Protein AF-A0A2V8K1U1-F1 (afdb_monomer_lite)

Structure (mmCIF, N/CA/C/O backbone):
data_AF-A0A2V8K1U1-F1
#
_entry.id   AF-A0A2V8K1U1-F1
#
loop_
_atom_site.group_PDB
_atom_site.id
_atom_site.type_symbol
_atom_site.label_atom_id
_atom_site.label_alt_id
_atom_site.label_comp_id
_atom_site.label_asym_id
_atom_site.label_entity_id
_atom_site.label_seq_id
_atom_site.pdbx_PDB_ins_code
_atom_site.Cartn_x
_atom_site.Cartn_y
_atom_site.Cartn_z
_atom_site.occupancy
_atom_site.B_iso_or_equiv
_atom_site.auth_seq_id
_atom_site.auth_comp_id
_atom_site.auth_asym_id
_atom_site.auth_atom_id
_atom_site.pdbx_PDB_model_num
ATOM 1 N N . MET A 1 1 ? -36.090 5.418 42.364 1.00 82.31 1 MET A N 1
ATOM 2 C CA . MET A 1 1 ? -36.744 5.354 41.043 1.00 82.31 1 MET A CA 1
ATOM 3 C C . MET A 1 1 ? -35.665 5.088 39.997 1.00 82.31 1 MET A C 1
ATOM 5 O O . MET A 1 1 ? -34.495 5.349 40.280 1.00 82.31 1 MET A O 1
ATOM 9 N N . ARG A 1 2 ? -36.017 4.450 38.878 1.00 93.19 2 ARG A N 1
ATOM 10 C CA . ARG A 1 2 ? -35.088 4.087 37.796 1.00 93.19 2 ARG A CA 1
ATOM 11 C C . ARG A 1 2 ? -35.529 4.770 36.511 1.00 93.19 2 ARG A C 1
ATOM 13 O O . ARG A 1 2 ? -36.725 4.974 36.330 1.00 93.19 2 ARG A O 1
ATOM 20 N N . ILE A 1 3 ? -34.563 5.080 35.660 1.00 95.19 3 ILE A N 1
ATOM 21 C CA . ILE A 1 3 ? -34.782 5.579 34.305 1.00 95.19 3 ILE A CA 1
ATOM 22 C C . ILE A 1 3 ? -34.151 4.618 33.306 1.00 95.19 3 ILE A C 1
ATOM 24 O O . ILE A 1 3 ? -33.168 3.945 33.618 1.00 95.19 3 ILE A O 1
ATOM 28 N N . GLU A 1 4 ? -34.709 4.572 32.108 1.00 96.94 4 GLU A N 1
ATOM 29 C CA . GLU A 1 4 ? -34.140 3.854 30.975 1.00 96.94 4 GLU A CA 1
ATOM 30 C C . GLU A 1 4 ? -33.343 4.825 30.099 1.00 96.94 4 GLU A C 1
ATOM 32 O O . GLU A 1 4 ? -33.826 5.910 29.781 1.00 96.94 4 GLU A O 1
ATOM 37 N N . ILE A 1 5 ? -32.135 4.429 29.704 1.00 97.25 5 ILE A N 1
ATOM 38 C CA . ILE A 1 5 ? -31.283 5.118 28.725 1.00 97.25 5 ILE A CA 1
ATOM 39 C C . ILE A 1 5 ? -30.847 4.129 27.636 1.00 97.25 5 ILE A C 1
ATOM 41 O O . ILE A 1 5 ? -30.923 2.913 27.831 1.00 97.25 5 ILE A O 1
ATOM 45 N N . ARG A 1 6 ? -30.323 4.623 26.511 1.00 97.94 6 ARG A N 1
ATOM 46 C CA . ARG A 1 6 ? -29.576 3.808 25.539 1.00 97.94 6 ARG A CA 1
ATOM 47 C C . ARG A 1 6 ? -28.089 4.104 25.668 1.00 97.94 6 ARG A C 1
ATOM 49 O O . ARG A 1 6 ? -27.667 5.215 25.380 1.00 97.94 6 ARG A O 1
ATOM 56 N N . LEU A 1 7 ? -27.302 3.117 26.078 1.00 97.50 7 LEU A N 1
ATOM 57 C CA . LEU A 1 7 ? -25.852 3.213 26.230 1.00 97.50 7 LEU A CA 1
ATOM 58 C C . LEU A 1 7 ? -25.171 2.377 25.143 1.00 97.50 7 LEU A C 1
ATOM 60 O O . LEU A 1 7 ? -25.361 1.161 25.104 1.00 97.50 7 LEU A O 1
ATOM 64 N N . ASN A 1 8 ? -24.389 3.014 24.269 1.00 97.06 8 ASN A N 1
ATOM 65 C CA . ASN A 1 8 ? -23.728 2.375 23.120 1.00 97.06 8 ASN A CA 1
ATOM 66 C C . ASN A 1 8 ? -24.703 1.532 22.275 1.00 97.06 8 ASN A C 1
ATOM 68 O O . ASN A 1 8 ? -24.430 0.387 21.916 1.00 97.06 8 ASN A O 1
ATOM 72 N N . GLY A 1 9 ? -25.894 2.083 22.027 1.00 95.44 9 GLY A N 1
ATOM 73 C CA . GLY A 1 9 ? -26.971 1.431 21.279 1.00 95.44 9 GLY A CA 1
ATOM 74 C C . GLY A 1 9 ? -27.852 0.445 22.061 1.00 95.44 9 GLY A C 1
ATOM 75 O O . GLY A 1 9 ? -28.923 0.0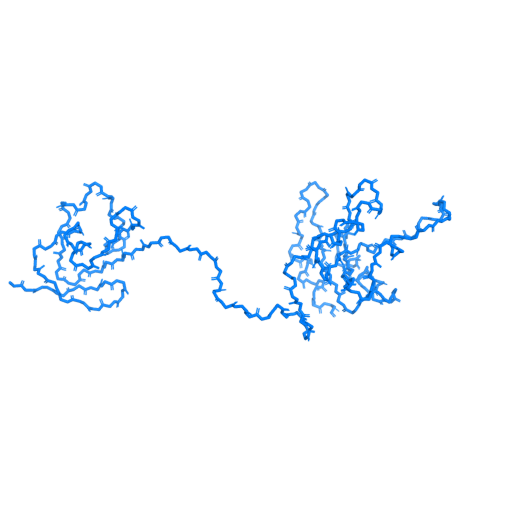91 21.552 1.00 95.44 9 GLY A O 1
ATOM 76 N N . GLU A 1 10 ? -27.487 0.046 23.284 1.00 97.12 10 GLU A N 1
ATOM 77 C CA . GLU A 1 10 ? -28.245 -0.919 24.092 1.00 97.12 10 GLU A CA 1
ATOM 78 C C . GLU A 1 10 ? -29.075 -0.252 25.200 1.00 97.12 10 GLU A C 1
ATOM 80 O O . GLU A 1 10 ? -28.586 0.619 25.918 1.00 97.12 10 GLU A O 1
ATOM 85 N N . ALA A 1 11 ? -30.325 -0.689 25.387 1.00 96.62 11 ALA A N 1
ATOM 86 C CA . ALA A 1 11 ? -31.164 -0.207 26.486 1.00 96.62 11 ALA A CA 1
ATOM 87 C C . ALA A 1 11 ? -30.603 -0.653 27.850 1.00 96.62 11 ALA A C 1
ATOM 89 O O . ALA A 1 11 ? -30.169 -1.801 28.024 1.00 96.62 11 ALA A O 1
ATOM 90 N N . ARG A 1 12 ? -30.600 0.265 28.819 1.00 95.94 12 ARG A N 1
ATOM 91 C CA . ARG A 1 12 ? -30.128 0.05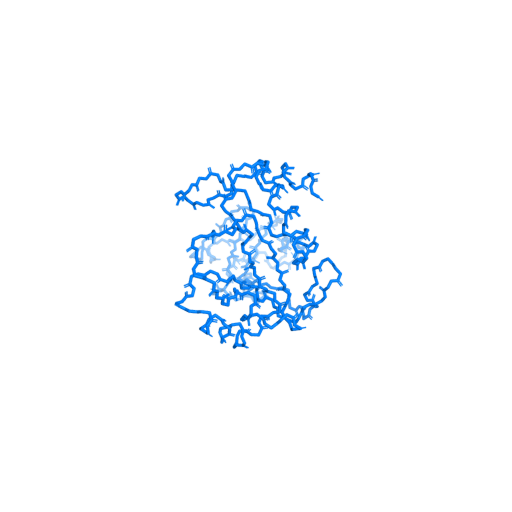5 30.191 1.00 95.94 12 ARG A CA 1
ATOM 92 C C . ARG A 1 12 ? -31.012 0.813 31.176 1.00 95.94 12 ARG A C 1
ATOM 94 O O . ARG A 1 12 ? -31.283 1.992 30.979 1.00 95.94 12 ARG A O 1
ATOM 101 N N . GLU A 1 13 ? -31.385 0.158 32.272 1.00 96.00 13 GLU A N 1
ATOM 102 C CA . GLU A 1 13 ? -31.970 0.836 33.431 1.00 96.00 13 GLU A CA 1
ATOM 103 C C . GLU A 1 13 ? -30.877 1.295 34.396 1.00 96.00 13 GLU A C 1
ATOM 105 O O . GLU A 1 13 ? -30.035 0.496 34.811 1.00 96.00 13 GLU A O 1
ATOM 110 N N . ILE A 1 14 ? -30.934 2.556 34.815 1.00 95.00 14 ILE A N 1
ATOM 111 C CA . ILE A 1 14 ? -30.021 3.140 35.801 1.00 95.00 14 ILE A CA 1
ATOM 112 C C . ILE A 1 14 ? -30.800 3.895 36.889 1.00 95.00 14 ILE A C 1
ATOM 114 O O . ILE A 1 14 ? -31.967 4.247 36.694 1.00 95.00 14 ILE A O 1
ATOM 118 N N . PRO A 1 15 ? -30.198 4.160 38.062 1.00 95.12 15 PRO A N 1
ATOM 119 C CA . PRO A 1 15 ? -30.768 5.089 39.032 1.00 95.12 15 PRO A CA 1
ATOM 120 C C . PRO A 1 15 ? -31.030 6.470 38.406 1.00 95.12 15 PRO A C 1
ATOM 122 O O . PRO A 1 15 ? -30.179 7.004 37.701 1.00 95.12 15 PRO A O 1
ATOM 125 N N . GLU A 1 16 ? -32.182 7.072 38.711 1.00 84.81 16 GLU A N 1
ATOM 126 C CA . GLU A 1 16 ? -32.649 8.356 38.143 1.00 84.81 16 GLU A CA 1
ATOM 127 C C . GLU A 1 16 ? -31.729 9.564 38.428 1.00 84.81 16 GLU A C 1
ATOM 129 O O . GLU A 1 16 ? -31.891 10.627 37.843 1.00 84.81 16 GLU A O 1
ATOM 134 N N . SER A 1 17 ? -30.740 9.417 39.313 1.00 86.69 17 SER A N 1
ATOM 135 C CA . SER A 1 17 ? -29.889 10.511 39.789 1.00 86.69 17 SER A CA 1
ATOM 136 C C . SER A 1 17 ? -28.453 10.492 39.259 1.00 86.69 17 SER A C 1
ATOM 138 O O . SER A 1 17 ? -27.633 11.253 39.772 1.00 86.69 17 SER A O 1
ATOM 140 N N . LEU A 1 18 ? -28.102 9.615 38.310 1.00 96.12 18 LEU A N 1
ATOM 141 C CA . LEU A 1 18 ? -26.715 9.534 37.841 1.00 96.12 18 LEU A CA 1
ATOM 142 C C . LEU A 1 18 ? -26.363 10.695 36.901 1.00 96.12 18 LEU A C 1
ATOM 144 O O . LEU A 1 18 ? -27.060 10.967 35.923 1.00 96.12 18 LEU A O 1
ATOM 148 N N . ASN A 1 19 ? -25.233 11.347 37.165 1.00 97.19 19 ASN A N 1
ATOM 149 C CA . ASN A 1 19 ? -24.528 12.158 36.171 1.00 97.19 19 ASN A CA 1
ATOM 150 C C . ASN A 1 19 ? -23.587 11.293 35.314 1.00 97.19 19 ASN A C 1
ATOM 152 O O . ASN A 1 19 ? -23.403 10.102 35.579 1.00 97.19 19 ASN A O 1
ATOM 156 N N . ILE A 1 20 ? -22.972 11.880 34.283 1.00 97.62 20 ILE A N 1
ATOM 157 C CA . ILE A 1 20 ? -22.029 11.161 33.410 1.00 97.62 20 ILE A CA 1
ATOM 158 C C . ILE A 1 20 ? -20.892 10.517 34.216 1.00 97.62 20 ILE A C 1
ATOM 160 O O . ILE A 1 20 ? -20.578 9.351 33.997 1.00 97.62 20 ILE A O 1
ATOM 164 N N . ALA A 1 21 ? -20.293 11.229 35.175 1.00 97.25 21 ALA A N 1
ATOM 165 C CA . ALA A 1 21 ? -19.176 10.712 35.966 1.00 97.25 21 ALA A CA 1
ATOM 166 C C . ALA A 1 21 ? -19.565 9.481 36.804 1.00 97.25 21 ALA A C 1
ATOM 168 O O . ALA A 1 21 ? -18.778 8.537 36.897 1.00 97.25 21 ALA A O 1
ATOM 169 N N . GLN A 1 22 ? -20.760 9.490 37.390 1.00 97.12 22 GLN A N 1
ATOM 170 C CA . GLN A 1 22 ? -21.309 8.389 38.180 1.00 97.12 22 GLN A CA 1
ATOM 171 C C . GLN A 1 22 ? -21.777 7.233 37.292 1.00 97.12 22 GLN A C 1
ATOM 173 O O . GLN A 1 22 ? -21.641 6.078 37.676 1.00 97.12 22 GLN A O 1
ATOM 178 N N . MET A 1 23 ? -22.290 7.518 36.092 1.00 96.88 23 MET A N 1
ATOM 179 C CA . MET A 1 23 ? -22.619 6.488 35.105 1.00 96.88 23 MET A CA 1
ATOM 180 C C . MET A 1 23 ? -21.361 5.743 34.644 1.00 96.88 23 MET A C 1
ATOM 182 O O . MET A 1 23 ? -21.362 4.515 34.620 1.00 96.88 23 MET A O 1
ATOM 186 N N . LEU A 1 24 ? -20.263 6.458 34.371 1.00 96.88 24 LEU A N 1
ATOM 187 C CA . LEU A 1 24 ? -18.984 5.824 34.035 1.00 96.88 24 LEU A CA 1
ATOM 188 C C . LEU A 1 24 ? -18.463 4.933 35.174 1.00 96.88 24 LEU A C 1
ATOM 190 O O . LEU A 1 24 ? -17.942 3.861 34.899 1.00 96.88 24 LEU A O 1
ATOM 194 N N . GLU A 1 25 ? -18.628 5.337 36.438 1.00 96.06 25 GLU A N 1
ATOM 195 C CA . GLU A 1 25 ? -18.308 4.481 37.595 1.00 96.06 25 GLU A CA 1
ATOM 196 C C . GLU A 1 25 ? -19.231 3.265 37.685 1.00 96.06 25 GLU A C 1
ATOM 198 O O . GLU A 1 25 ? -18.758 2.156 37.910 1.00 96.06 25 GLU A O 1
ATOM 203 N N . HIS A 1 26 ? -20.534 3.461 37.475 1.00 94.50 26 HIS A N 1
ATOM 204 C CA . HIS A 1 26 ? -21.544 2.408 37.559 1.00 94.50 26 HIS A CA 1
ATOM 205 C C . HIS A 1 26 ? -21.303 1.268 36.560 1.00 94.50 26 HIS A C 1
ATOM 207 O O . HIS A 1 26 ? -21.535 0.110 36.893 1.00 94.50 26 HIS A O 1
ATOM 213 N N . PHE A 1 27 ? -20.825 1.594 35.356 1.00 95.00 27 PHE A N 1
ATOM 214 C CA . PHE A 1 27 ? -20.484 0.625 34.307 1.00 95.00 27 PHE A CA 1
ATOM 215 C C . PHE A 1 27 ? -18.980 0.306 34.228 1.00 95.00 27 PHE A C 1
ATOM 217 O O . PHE A 1 27 ? -18.542 -0.315 33.263 1.00 95.00 27 PHE A O 1
ATOM 224 N N . GLU A 1 28 ? -18.192 0.729 35.224 1.00 95.94 28 GLU A N 1
ATOM 225 C CA . GLU A 1 28 ? -16.749 0.464 35.335 1.00 95.94 28 GLU A CA 1
ATOM 226 C C . GLU A 1 28 ? -15.916 0.934 34.122 1.00 95.94 28 GLU A C 1
ATOM 228 O O . GLU A 1 28 ? -14.882 0.357 33.774 1.00 95.94 28 GLU A O 1
ATOM 233 N N . PHE A 1 29 ? -16.332 2.023 33.472 1.00 95.50 29 PHE A N 1
ATOM 234 C CA . PHE A 1 29 ? -15.589 2.603 32.358 1.00 95.50 29 PHE A CA 1
ATOM 235 C C . PHE A 1 29 ? -14.381 3.434 32.834 1.00 95.50 29 PHE A C 1
ATOM 237 O O . PHE A 1 29 ? -14.506 4.282 33.726 1.00 95.50 29 PHE A O 1
ATOM 244 N N . PRO A 1 30 ? -13.204 3.288 32.195 1.00 92.88 30 PRO A N 1
ATOM 245 C CA . PRO A 1 30 ? -11.995 4.018 32.573 1.00 92.88 30 PRO A CA 1
ATOM 246 C C . PRO A 1 30 ? -12.070 5.492 32.145 1.00 92.88 30 PRO A C 1
ATOM 248 O O . PRO A 1 30 ? -11.802 5.843 30.994 1.00 92.88 30 PRO A O 1
ATOM 251 N N . LYS A 1 31 ? -12.412 6.382 33.086 1.00 92.44 31 LYS A N 1
ATOM 252 C CA . LYS A 1 31 ? -12.602 7.837 32.874 1.00 92.44 31 LYS A CA 1
ATOM 253 C C . LYS A 1 31 ? -11.440 8.538 32.154 1.00 92.44 31 LYS A C 1
ATOM 255 O O . LYS A 1 31 ? -11.635 9.515 31.423 1.00 92.44 31 LYS A O 1
ATOM 260 N N . ASP A 1 32 ? -10.215 8.064 32.343 1.00 92.38 32 ASP A N 1
ATOM 261 C CA . ASP A 1 32 ? -9.013 8.605 31.709 1.00 92.38 32 ASP A CA 1
ATOM 262 C C . ASP A 1 32 ? -8.921 8.256 30.212 1.00 92.38 32 ASP A C 1
ATOM 264 O O . ASP A 1 32 ? -8.313 9.013 29.456 1.00 92.38 32 ASP A O 1
ATOM 268 N N . ARG A 1 33 ? -9.605 7.198 29.753 1.00 92.38 33 ARG A N 1
ATOM 269 C CA . ARG A 1 33 ? -9.471 6.623 28.398 1.00 92.38 33 ARG A CA 1
ATOM 270 C C . ARG A 1 33 ? -10.726 6.689 27.538 1.00 92.38 33 ARG A C 1
ATOM 272 O O . ARG A 1 33 ? -10.703 6.189 26.414 1.00 92.38 33 ARG A O 1
ATOM 279 N N . VAL A 1 34 ? -11.790 7.305 28.047 1.00 96.12 34 VAL A N 1
ATOM 280 C CA . VAL A 1 34 ? -13.062 7.429 27.329 1.00 96.12 34 VAL A CA 1
ATOM 281 C C . VAL A 1 34 ? -13.414 8.871 26.976 1.00 96.12 34 VAL A C 1
ATOM 283 O O . VAL A 1 34 ? -12.978 9.824 27.635 1.00 96.12 34 VAL A O 1
ATOM 286 N N . ALA A 1 35 ? -14.221 9.013 25.929 1.00 97.38 35 ALA A N 1
ATOM 287 C CA . ALA A 1 35 ? -14.993 10.209 25.618 1.00 97.38 35 ALA A CA 1
ATOM 288 C C . ALA A 1 35 ? -16.485 9.864 25.682 1.00 97.38 35 ALA A C 1
ATOM 290 O O . ALA A 1 35 ? -16.864 8.729 25.391 1.00 97.38 35 ALA A O 1
ATOM 291 N N . VAL A 1 36 ? -17.304 10.839 26.080 1.00 97.88 36 VAL A N 1
ATOM 292 C CA . VAL A 1 36 ? -18.748 10.655 26.239 1.00 97.88 36 VAL A CA 1
ATOM 293 C C . VAL A 1 36 ? -19.498 11.641 25.361 1.00 97.88 36 VAL A C 1
ATOM 295 O O . VAL A 1 36 ? -19.204 12.839 25.355 1.00 97.88 36 VAL A O 1
ATOM 298 N N . GLU A 1 37 ? -20.492 11.129 24.660 1.00 98.25 37 GLU A N 1
ATOM 299 C CA . GLU A 1 37 ? -21.515 11.879 23.953 1.00 98.25 37 GLU A CA 1
ATOM 300 C C . GLU A 1 37 ? -22.867 11.600 24.611 1.00 98.25 37 GLU A C 1
ATOM 302 O O . GLU A 1 37 ? -23.144 10.472 25.013 1.00 98.25 37 GLU A O 1
ATOM 307 N N . ARG A 1 38 ? -23.716 12.621 24.710 1.00 97.94 38 ARG A N 1
ATOM 308 C CA . ARG A 1 38 ? -25.117 12.496 25.113 1.00 97.94 38 ARG A CA 1
ATOM 309 C C . ARG A 1 38 ? -25.990 13.167 24.062 1.00 97.94 38 ARG A C 1
ATOM 311 O O . ARG A 1 38 ? -25.800 14.349 23.785 1.00 97.94 38 ARG A O 1
ATOM 318 N N . ASN A 1 39 ? -26.951 12.442 23.498 1.00 97.75 39 ASN A N 1
ATOM 319 C CA . ASN A 1 39 ? -27.896 12.932 22.492 1.00 97.75 39 ASN A CA 1
ATOM 320 C C . ASN A 1 39 ? -27.199 13.687 21.340 1.00 97.75 39 ASN A C 1
ATOM 322 O O . ASN A 1 39 ? -27.622 14.782 20.967 1.00 97.75 39 ASN A O 1
ATOM 326 N N . ARG A 1 40 ? -26.109 13.124 20.793 1.00 96.75 40 ARG A N 1
ATOM 327 C CA . ARG A 1 40 ? -25.274 13.728 19.731 1.00 96.75 40 ARG A CA 1
ATOM 328 C C . ARG A 1 40 ? -24.455 14.958 20.124 1.00 96.75 40 ARG A C 1
ATOM 330 O O . ARG A 1 40 ? -23.861 15.600 19.257 1.00 96.75 40 ARG A O 1
ATOM 337 N N . ALA A 1 41 ? -24.389 15.291 21.410 1.00 97.69 41 ALA A N 1
ATOM 338 C CA . ALA A 1 41 ? -23.534 16.348 21.932 1.00 97.69 41 ALA A CA 1
ATOM 339 C C . ALA A 1 41 ? -22.388 15.758 22.761 1.00 97.69 41 ALA A C 1
ATOM 341 O O . ALA A 1 41 ? -22.613 15.059 23.751 1.00 97.69 41 ALA A O 1
ATOM 342 N N . ILE A 1 42 ? -21.146 16.067 22.383 1.00 98.06 42 ILE A N 1
ATOM 343 C CA . ILE A 1 42 ? -19.969 15.692 23.174 1.00 98.06 42 ILE A CA 1
ATOM 344 C C . ILE A 1 42 ? -20.041 16.390 24.529 1.00 98.06 42 ILE A C 1
ATOM 346 O O . ILE A 1 42 ? -20.169 17.613 24.585 1.00 98.06 42 ILE A O 1
ATOM 350 N N . VAL A 1 43 ? -19.908 15.624 25.613 1.00 97.81 43 VAL A N 1
ATOM 351 C CA . VAL A 1 43 ? -19.846 16.158 26.974 1.00 97.81 43 VAL A CA 1
ATOM 352 C C . VAL A 1 43 ? -18.374 16.320 27.368 1.00 97.81 43 VAL A C 1
ATOM 354 O O . VAL A 1 43 ? -17.682 15.315 27.575 1.00 97.81 43 VAL A O 1
ATOM 357 N N . PRO A 1 44 ? -17.851 17.556 27.492 1.00 97.56 44 PRO A N 1
ATOM 358 C CA . PRO A 1 44 ? -16.477 17.787 27.922 1.00 97.56 44 PRO A CA 1
ATOM 359 C C . PRO A 1 44 ? -16.209 17.164 29.296 1.00 97.56 44 PRO A C 1
ATOM 361 O O . PRO A 1 44 ? -17.039 17.285 30.196 1.00 97.56 44 PRO A O 1
ATOM 364 N N . LYS A 1 45 ? -15.021 16.570 29.490 1.00 96.25 45 LYS A N 1
ATOM 365 C CA . LYS A 1 45 ? -14.624 15.927 30.762 1.00 96.25 45 LYS A CA 1
ATOM 366 C C . LYS A 1 45 ? -14.919 16.766 32.021 1.00 96.25 45 LYS A C 1
ATOM 368 O O . LYS A 1 45 ? -15.460 16.202 32.967 1.00 96.25 45 LYS A O 1
ATOM 373 N N . PRO A 1 46 ? -14.660 18.093 32.053 1.00 97.62 46 PRO A N 1
ATOM 374 C CA . PRO A 1 46 ? -14.967 18.919 33.227 1.00 97.62 46 PRO A CA 1
ATOM 375 C C . PRO A 1 46 ? -16.459 19.023 33.585 1.00 97.62 46 PRO A C 1
ATOM 377 O O . PRO A 1 46 ? -16.786 19.466 34.677 1.00 97.62 46 PRO A O 1
ATOM 380 N N . GLN A 1 47 ? -17.366 18.657 32.675 1.00 97.75 47 GLN A N 1
ATOM 381 C CA . GLN A 1 47 ? -18.818 18.744 32.868 1.00 97.75 47 GLN A CA 1
ATOM 382 C C . GLN A 1 47 ? -19.443 17.406 33.283 1.00 97.75 47 GLN A C 1
ATOM 384 O O . GLN A 1 47 ? -20.650 17.327 33.501 1.00 97.75 47 GLN A O 1
ATOM 389 N N . TRP A 1 48 ? -18.658 16.331 33.400 1.00 97.69 48 TRP A N 1
ATOM 390 C CA . TRP A 1 48 ? -19.210 15.002 33.670 1.00 97.69 48 TRP A CA 1
ATOM 391 C C . TRP A 1 48 ? -19.937 14.899 35.016 1.00 97.69 48 TRP A C 1
ATOM 393 O O . TRP A 1 48 ? -20.857 14.097 35.150 1.00 97.69 48 TRP A O 1
ATOM 403 N N . GLU A 1 49 ? -19.569 15.721 35.997 1.00 97.44 49 GLU A N 1
ATOM 404 C CA . GLU A 1 49 ? -20.232 15.756 37.306 1.00 97.44 49 GLU A CA 1
ATOM 405 C C . GLU A 1 49 ? -21.518 16.601 37.317 1.00 97.44 49 GLU A C 1
ATOM 407 O O . GLU A 1 49 ? -22.387 16.385 38.161 1.00 97.44 49 GLU A O 1
ATOM 412 N N . SER A 1 50 ? -21.671 17.546 36.384 1.00 96.69 50 SER A N 1
ATOM 413 C CA . SER A 1 50 ? -22.814 18.470 36.343 1.00 96.69 50 SER A CA 1
ATOM 414 C C . SER A 1 50 ? -23.920 18.051 35.372 1.00 96.69 50 SER A C 1
ATOM 416 O O . SER A 1 50 ? -25.046 18.532 35.486 1.00 96.69 50 SER A O 1
ATOM 418 N N . VAL A 1 51 ? -23.632 17.157 34.424 1.00 97.06 51 VAL A N 1
ATOM 419 C CA . VAL A 1 51 ? -24.608 16.686 33.432 1.00 97.06 51 VAL A CA 1
ATOM 420 C C . VAL A 1 51 ? -25.322 15.431 33.938 1.00 97.06 51 VAL A C 1
ATOM 422 O O . VAL A 1 51 ? -24.774 14.332 33.870 1.00 97.06 51 VAL A O 1
ATOM 425 N N . SER A 1 52 ? -26.557 15.597 34.419 1.00 96.62 52 SER A N 1
ATOM 426 C CA . SER A 1 52 ? -27.457 14.504 34.825 1.00 96.62 52 SER A CA 1
ATOM 427 C C . SER A 1 52 ? -28.090 13.797 33.629 1.00 96.62 52 SER A C 1
ATOM 429 O O . SER A 1 52 ? -28.473 14.453 32.655 1.00 96.62 52 SER A O 1
ATOM 431 N N . LEU A 1 53 ? -28.235 12.477 33.730 1.00 96.62 53 LEU A N 1
ATOM 432 C CA . LEU A 1 53 ? -28.970 11.647 32.778 1.00 96.62 53 LEU A CA 1
ATOM 433 C C . LEU A 1 53 ? -30.476 11.701 33.057 1.00 96.62 53 LEU A C 1
ATOM 435 O O . LEU A 1 53 ? -30.903 11.876 34.195 1.00 96.62 53 LEU A O 1
ATOM 439 N N . GLY A 1 54 ? -31.275 11.564 32.006 1.00 95.62 54 GLY A N 1
ATOM 440 C CA . GLY A 1 54 ? -32.731 11.550 32.042 1.00 95.62 54 GLY A CA 1
ATOM 441 C C . GLY A 1 54 ? -33.312 10.385 31.243 1.00 95.62 54 GLY A C 1
ATOM 442 O O . GLY A 1 54 ? -32.624 9.740 30.452 1.00 95.62 54 GLY A O 1
ATOM 443 N N . GLN A 1 55 ? -34.600 10.120 31.466 1.00 96.19 55 GLN A N 1
ATOM 444 C CA . GLN A 1 55 ? -35.350 9.086 30.755 1.00 96.19 55 GLN A CA 1
ATOM 445 C C . GLN A 1 55 ? -35.226 9.257 29.234 1.00 96.19 55 GLN A C 1
ATOM 447 O O . GLN A 1 55 ? -35.557 10.311 28.692 1.00 96.19 55 GLN A O 1
ATOM 452 N N . GLY A 1 56 ? -34.807 8.193 28.555 1.00 96.25 56 GLY A N 1
ATOM 453 C CA . GLY A 1 56 ? -34.688 8.124 27.103 1.00 96.25 56 GLY A CA 1
ATOM 454 C C . GLY A 1 56 ? -33.410 8.732 26.524 1.00 96.25 56 GLY A C 1
ATOM 455 O O . GLY A 1 56 ? -33.304 8.792 25.303 1.00 96.25 56 GLY A O 1
ATOM 456 N N . ASP A 1 57 ? -32.452 9.171 27.348 1.00 97.62 57 ASP A N 1
ATOM 457 C CA . ASP A 1 57 ? -31.170 9.666 26.836 1.00 97.62 57 ASP A CA 1
ATOM 458 C C . ASP A 1 57 ? -30.426 8.598 26.025 1.00 97.62 57 ASP A C 1
ATOM 460 O O . ASP A 1 57 ? -30.318 7.442 26.440 1.00 97.62 57 ASP A O 1
ATOM 464 N N . GLU A 1 58 ? -29.836 9.016 24.908 1.00 98.25 58 GLU A N 1
ATOM 465 C CA . GLU A 1 58 ? -28.837 8.239 24.180 1.00 98.25 58 GLU A CA 1
ATOM 466 C C . GLU A 1 58 ? -27.440 8.693 24.604 1.00 98.25 58 GLU A C 1
ATOM 468 O O . GLU A 1 58 ? -27.116 9.881 24.563 1.00 98.25 58 GLU A O 1
ATOM 473 N N . VAL A 1 59 ? -26.605 7.749 25.023 1.00 98.06 59 VAL A N 1
ATOM 474 C CA . VAL A 1 59 ? -25.252 7.992 25.510 1.00 98.06 59 VAL A CA 1
ATOM 475 C C . VAL A 1 59 ? -24.286 7.086 24.763 1.00 98.06 59 VAL A C 1
ATOM 477 O O . VAL A 1 59 ? -24.430 5.865 24.785 1.00 98.06 59 VAL A O 1
ATOM 480 N N . GLU A 1 60 ? -23.269 7.679 24.147 1.00 97.94 60 GLU A N 1
ATOM 481 C CA . GLU A 1 60 ? -22.162 6.945 23.534 1.00 97.94 60 GLU A CA 1
ATOM 482 C C . GLU A 1 60 ? -20.896 7.155 24.368 1.00 97.94 60 GLU A C 1
ATOM 484 O O . GLU A 1 60 ? -20.516 8.279 24.701 1.00 97.94 60 GLU A O 1
ATOM 489 N N . VAL A 1 61 ? -20.232 6.058 24.708 1.00 97.31 61 VAL A N 1
ATOM 490 C CA . VAL A 1 61 ? -18.968 6.002 25.436 1.00 97.31 61 VAL A CA 1
ATOM 491 C C . VAL A 1 61 ? -17.969 5.266 24.559 1.00 97.31 61 VAL A C 1
ATOM 493 O O . VAL A 1 61 ? -18.047 4.049 24.371 1.00 97.31 61 VAL A O 1
ATOM 496 N N . VAL A 1 62 ? -17.006 6.016 24.032 1.00 95.38 62 VAL A N 1
ATOM 497 C CA . VAL A 1 62 ? -15.985 5.504 23.112 1.00 95.38 62 VAL A CA 1
ATOM 498 C C . VAL A 1 62 ? -14.612 5.498 23.770 1.00 95.38 62 VAL A C 1
ATOM 500 O O . VAL A 1 62 ? -14.314 6.345 24.612 1.00 95.38 62 VAL A O 1
ATOM 503 N N . HIS A 1 63 ? -13.759 4.559 23.365 1.00 92.50 63 HIS A N 1
ATOM 504 C CA . HIS A 1 63 ? -12.367 4.453 23.803 1.00 92.50 63 HIS A CA 1
ATOM 505 C C . HIS A 1 63 ? -11.436 4.282 22.600 1.00 92.50 63 HIS A C 1
ATOM 507 O O . HIS A 1 63 ? -11.866 3.955 21.494 1.00 92.50 63 HIS A O 1
ATOM 513 N N . PHE A 1 64 ? -10.141 4.495 22.819 1.00 83.44 64 PHE A N 1
ATOM 514 C CA . PHE A 1 64 ? -9.133 4.280 21.786 1.00 83.44 64 PHE A CA 1
ATOM 515 C C . PHE A 1 64 ? -8.912 2.785 21.544 1.00 83.44 64 PHE A C 1
ATOM 517 O O . PHE A 1 64 ? -8.541 2.056 22.464 1.00 83.44 64 PHE A O 1
ATOM 524 N N . VAL A 1 65 ? -9.074 2.346 20.297 1.00 80.25 65 VAL A N 1
ATOM 525 C CA . VAL A 1 65 ? -8.723 0.993 19.849 1.00 80.25 65 VAL A CA 1
ATOM 526 C C . VAL A 1 65 ? -7.447 1.028 19.010 1.00 80.25 65 VAL A C 1
ATOM 528 O O . VAL A 1 65 ? -7.241 1.936 18.202 1.00 80.25 65 VAL A O 1
ATOM 531 N N . GLY A 1 66 ? -6.573 0.037 19.196 1.00 73.25 66 GLY A N 1
ATOM 532 C CA . GLY A 1 66 ? -5.472 -0.215 18.269 1.00 73.25 66 GLY A CA 1
ATOM 533 C C . GLY A 1 66 ? -6.019 -0.797 16.965 1.00 73.25 66 GLY A C 1
ATOM 534 O O . GLY A 1 66 ? -6.829 -1.719 16.993 1.00 73.25 66 GLY A O 1
ATOM 535 N N . GLY A 1 67 ? -5.602 -0.255 15.821 1.00 70.69 67 GLY A N 1
ATOM 536 C CA . GLY A 1 67 ? -5.975 -0.805 14.518 1.00 70.69 67 GLY A CA 1
ATOM 537 C C . GLY A 1 67 ? -5.277 -2.141 14.241 1.00 70.69 67 GLY A C 1
ATOM 538 O O . GLY A 1 67 ? -4.103 -2.309 14.563 1.00 70.69 67 GLY A O 1
ATOM 539 N N . G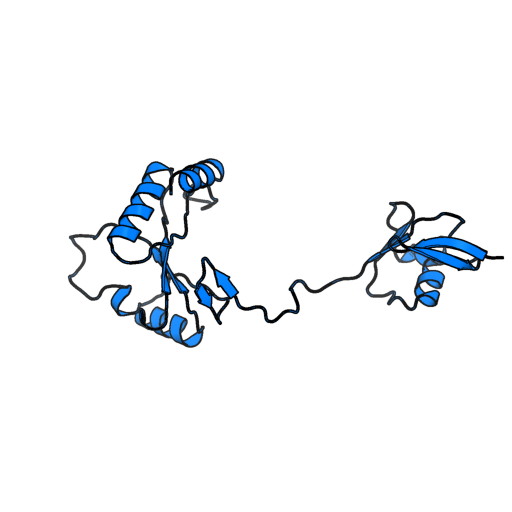LY A 1 68 ? -5.990 -3.071 13.607 1.00 63.78 68 GLY A N 1
ATOM 540 C CA . GLY A 1 68 ? -5.469 -4.373 13.186 1.00 63.78 68 GLY A CA 1
ATOM 541 C C . GLY A 1 68 ? -6.448 -5.501 13.498 1.00 63.78 68 GLY A C 1
ATOM 542 O O . GLY A 1 68 ? -7.011 -5.567 14.586 1.00 63.78 68 GLY A O 1
ATOM 543 N N . SER A 1 69 ? -6.669 -6.405 12.546 1.00 60.53 69 SER A N 1
ATOM 544 C CA . SER A 1 69 ? -7.379 -7.650 12.833 1.00 60.53 69 SER A CA 1
ATOM 545 C C . SER A 1 69 ? -6.458 -8.527 13.681 1.00 60.53 69 SER A C 1
ATOM 547 O O . SER A 1 69 ? -5.416 -8.946 13.183 1.00 60.53 69 SER A O 1
ATOM 549 N N . GLY A 1 70 ? -6.830 -8.846 14.924 1.00 57.69 70 GLY A N 1
ATOM 550 C CA . GLY A 1 70 ? -6.093 -9.783 15.795 1.00 57.69 70 GLY A CA 1
ATOM 551 C C . GLY A 1 70 ? -6.042 -11.230 15.281 1.00 57.69 70 GLY A C 1
ATOM 552 O O . GLY A 1 70 ? -5.723 -12.150 16.023 1.00 57.69 70 GLY A O 1
ATOM 553 N N . THR A 1 71 ? -6.402 -11.448 14.020 1.00 60.28 71 THR A N 1
ATOM 554 C CA . THR A 1 71 ? -6.301 -12.722 13.329 1.00 60.28 71 THR A CA 1
ATOM 555 C C . THR A 1 71 ? -4.957 -12.799 12.612 1.00 60.28 71 THR A C 1
ATOM 557 O O . THR A 1 71 ? -4.713 -12.014 11.689 1.00 60.28 71 THR A O 1
ATOM 560 N N . ASP A 1 72 ? -4.153 -13.813 12.937 1.00 70.94 72 ASP A N 1
ATOM 561 C CA . ASP A 1 72 ? -2.982 -14.266 12.162 1.00 70.94 72 ASP A CA 1
ATOM 562 C C . ASP A 1 72 ? -3.387 -14.883 10.806 1.00 70.94 72 ASP A C 1
ATOM 564 O O . ASP A 1 72 ? -2.833 -15.879 10.340 1.00 70.94 72 ASP A O 1
ATOM 568 N N . ALA A 1 73 ? -4.404 -14.312 10.157 1.00 77.38 73 ALA A N 1
ATOM 569 C CA . ALA A 1 73 ? -4.875 -14.766 8.866 1.00 77.38 73 ALA A CA 1
ATOM 570 C C . ALA A 1 73 ? -3.723 -14.686 7.850 1.00 77.38 73 ALA A C 1
ATOM 572 O O . ALA A 1 73 ? -2.971 -13.703 7.853 1.00 77.38 73 ALA A O 1
ATOM 573 N N . PRO A 1 74 ? -3.568 -15.687 6.969 1.00 85.25 74 PRO A N 1
ATOM 574 C CA . PRO A 1 74 ? -2.512 -15.675 5.967 1.00 85.25 74 PRO A CA 1
ATOM 575 C C . PRO A 1 74 ? -2.652 -14.450 5.054 1.00 85.25 74 PRO A C 1
ATOM 577 O O . PRO A 1 74 ? -3.759 -14.065 4.674 1.00 85.25 74 PRO A O 1
ATOM 580 N N . PHE A 1 75 ? -1.532 -13.825 4.684 1.00 92.56 75 PHE A N 1
ATOM 581 C CA . PHE A 1 75 ? -1.548 -12.743 3.703 1.00 92.56 75 PHE A CA 1
ATOM 582 C C . PHE A 1 75 ? -1.637 -13.354 2.302 1.00 92.56 75 PHE A C 1
ATOM 584 O O . PHE A 1 75 ? -0.687 -13.974 1.834 1.00 92.56 75 PHE A O 1
ATOM 591 N N . VAL A 1 76 ? -2.795 -13.235 1.651 1.00 95.00 76 VAL A N 1
ATOM 592 C CA . VAL A 1 76 ? -3.056 -13.847 0.341 1.00 95.00 76 VAL A CA 1
ATOM 593 C C . VAL A 1 76 ? -3.393 -12.767 -0.681 1.00 95.00 76 VAL A C 1
ATOM 595 O O . VAL A 1 76 ? -4.307 -11.976 -0.465 1.00 95.00 76 VAL A O 1
ATOM 598 N N . ILE A 1 77 ? -2.681 -12.754 -1.809 1.00 96.06 77 ILE A N 1
ATOM 599 C CA . ILE A 1 77 ? -2.985 -11.908 -2.972 1.00 96.06 77 ILE A CA 1
ATOM 600 C C . ILE A 1 77 ? -3.13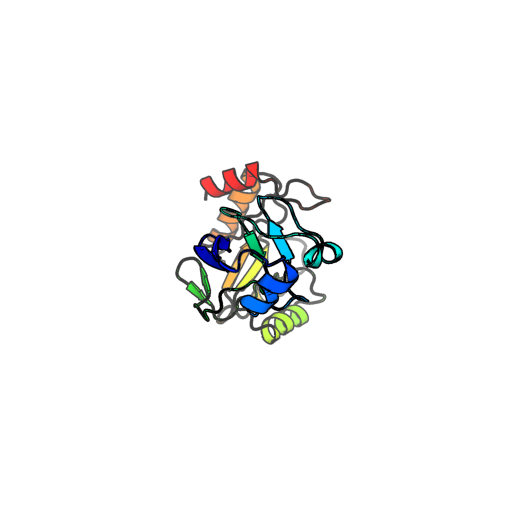8 -12.831 -4.178 1.00 96.06 77 ILE A C 1
ATOM 602 O O . ILE A 1 77 ? -2.290 -13.692 -4.385 1.00 96.06 77 ILE A O 1
ATOM 606 N N . ALA A 1 78 ? -4.227 -12.686 -4.942 1.00 94.06 78 ALA A N 1
ATOM 607 C CA . ALA A 1 78 ? -4.496 -13.431 -6.182 1.00 94.06 78 ALA A CA 1
ATOM 608 C C . ALA A 1 78 ? -4.085 -14.926 -6.127 1.00 94.06 78 ALA A C 1
ATOM 610 O O . ALA A 1 78 ? -3.384 -15.439 -6.997 1.00 94.06 78 ALA A O 1
ATOM 611 N N . GLY A 1 79 ? -4.503 -15.616 -5.058 1.00 94.19 79 GLY A N 1
ATOM 612 C CA . GLY A 1 79 ? -4.279 -17.052 -4.846 1.00 94.19 79 GLY A CA 1
ATOM 613 C C . GLY A 1 79 ? -2.899 -17.449 -4.305 1.00 94.19 79 GLY A C 1
ATOM 614 O O . GLY A 1 79 ? -2.705 -18.613 -3.968 1.00 94.19 79 GLY A O 1
ATOM 615 N N . ARG A 1 80 ? -1.948 -16.516 -4.172 1.00 94.44 80 ARG A N 1
ATOM 616 C CA . ARG A 1 80 ? -0.625 -16.774 -3.589 1.00 94.44 80 ARG A CA 1
ATOM 617 C C . ARG A 1 80 ? -0.570 -16.308 -2.139 1.00 94.44 80 ARG A C 1
ATOM 619 O O . ARG A 1 80 ? -0.894 -15.162 -1.835 1.00 94.44 80 ARG A O 1
ATOM 626 N N . THR A 1 81 ? -0.125 -17.200 -1.261 1.00 95.69 81 THR A N 1
ATOM 627 C CA . THR A 1 81 ? 0.098 -16.912 0.158 1.00 95.69 81 THR A CA 1
ATOM 628 C C . THR A 1 81 ? 1.515 -16.404 0.395 1.00 95.69 81 THR A C 1
ATOM 630 O O . THR A 1 81 ? 2.480 -16.944 -0.144 1.00 95.69 81 THR A O 1
ATOM 633 N N . PHE A 1 82 ? 1.622 -15.396 1.249 1.00 95.00 82 PHE A N 1
ATOM 634 C CA . PHE A 1 82 ? 2.852 -14.796 1.736 1.00 95.00 82 PHE A CA 1
ATOM 635 C C . PHE A 1 82 ? 2.850 -14.849 3.266 1.00 95.00 82 PHE A C 1
ATOM 637 O O . PHE A 1 82 ? 1.818 -14.667 3.919 1.00 95.00 82 PHE A O 1
ATOM 644 N N . LYS A 1 83 ? 4.019 -15.099 3.844 1.00 93.25 83 LYS A N 1
ATOM 645 C CA . LYS A 1 83 ? 4.286 -14.965 5.277 1.00 93.25 83 LYS A CA 1
ATOM 646 C C . LYS A 1 83 ? 4.608 -13.515 5.623 1.00 93.25 83 LYS A C 1
ATOM 648 O O . LYS A 1 83 ? 4.159 -13.004 6.645 1.00 93.25 83 LYS A O 1
ATOM 653 N N . SER A 1 84 ? 5.375 -12.845 4.766 1.00 94.31 84 SER A N 1
ATOM 654 C CA . SER A 1 84 ? 5.773 -11.456 4.947 1.00 94.31 84 SER A CA 1
ATOM 655 C C . SER A 1 84 ? 4.718 -10.505 4.396 1.00 94.31 84 SER A C 1
ATOM 657 O O . SER A 1 84 ? 4.306 -10.604 3.244 1.00 94.31 84 SER A O 1
ATOM 659 N N . ARG A 1 85 ? 4.313 -9.532 5.217 1.00 95.31 85 ARG A N 1
ATOM 660 C CA . ARG A 1 85 ? 3.440 -8.414 4.813 1.00 95.31 85 ARG A CA 1
ATOM 661 C C . ARG A 1 85 ? 4.232 -7.190 4.335 1.00 95.31 85 ARG A C 1
ATOM 663 O O . ARG A 1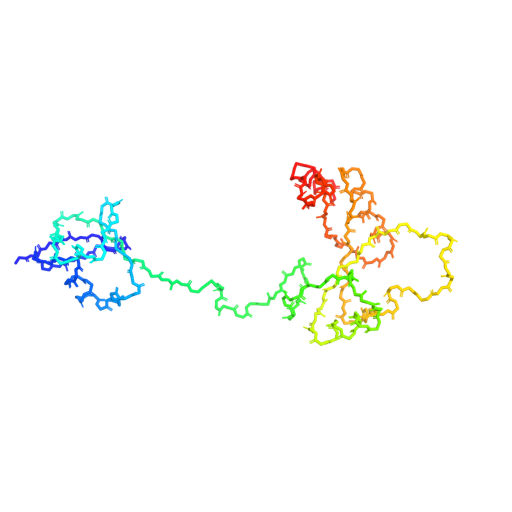 85 ? 3.641 -6.165 4.009 1.00 95.31 85 ARG A O 1
ATOM 670 N N . LEU A 1 86 ? 5.563 -7.283 4.311 1.00 97.06 86 LEU A N 1
ATOM 671 C CA . LEU A 1 86 ? 6.457 -6.212 3.887 1.00 97.06 86 LEU A CA 1
ATOM 672 C C . LEU A 1 86 ? 6.831 -6.392 2.412 1.00 97.06 86 LEU A C 1
ATOM 674 O O . LEU A 1 86 ? 7.586 -7.301 2.065 1.00 97.06 86 LEU A O 1
ATOM 678 N N . ILE A 1 87 ? 6.332 -5.499 1.558 1.00 98.12 87 ILE A N 1
ATOM 679 C CA . ILE A 1 87 ? 6.679 -5.413 0.131 1.00 98.12 87 ILE A CA 1
ATOM 680 C C . ILE A 1 87 ? 7.691 -4.279 -0.045 1.00 98.12 87 ILE A C 1
ATOM 682 O O . ILE A 1 87 ? 7.479 -3.178 0.465 1.00 98.12 87 ILE A O 1
ATOM 686 N N . VAL A 1 88 ? 8.787 -4.530 -0.761 1.00 97.75 88 VAL A N 1
ATOM 687 C CA . VAL A 1 88 ? 9.914 -3.584 -0.875 1.00 97.75 88 VAL A CA 1
ATOM 688 C C . VAL A 1 88 ? 10.126 -3.162 -2.334 1.00 97.75 88 VAL A C 1
ATOM 690 O O . VAL A 1 88 ? 9.841 -3.910 -3.263 1.00 97.75 88 VAL A O 1
ATOM 693 N N . GLY A 1 89 ? 10.576 -1.933 -2.580 1.00 97.00 89 GLY A N 1
ATOM 694 C CA . GLY A 1 89 ? 10.985 -1.489 -3.920 1.00 97.00 89 GLY A CA 1
ATOM 695 C C . GLY A 1 89 ? 12.480 -1.667 -4.142 1.00 97.00 89 GLY A C 1
ATOM 696 O O . GLY A 1 89 ? 13.232 -1.642 -3.183 1.00 97.00 89 GLY A O 1
ATOM 697 N N . THR A 1 90 ? 12.923 -1.791 -5.392 1.00 95.62 90 THR A N 1
ATOM 698 C CA . THR A 1 90 ? 14.352 -1.969 -5.726 1.00 95.62 90 THR A CA 1
ATOM 699 C C . THR A 1 90 ? 15.110 -0.666 -6.011 1.00 95.62 90 THR A C 1
ATOM 701 O O . THR A 1 90 ? 16.301 -0.686 -6.310 1.00 95.62 90 THR A O 1
ATOM 704 N N . GLY A 1 91 ? 14.434 0.484 -5.969 1.00 92.31 91 GLY A N 1
ATOM 705 C CA . GLY A 1 91 ? 15.045 1.789 -6.235 1.00 92.31 91 GLY A CA 1
ATOM 706 C C . GLY A 1 91 ? 15.758 2.395 -5.021 1.00 92.31 91 GLY A C 1
ATOM 707 O O . GLY A 1 91 ? 15.503 2.016 -3.884 1.00 92.31 91 GLY A O 1
ATOM 708 N N . LYS A 1 92 ? 16.590 3.417 -5.269 1.00 93.94 92 LYS A N 1
ATOM 709 C CA . LYS A 1 92 ? 17.239 4.293 -4.263 1.00 93.94 92 LYS A CA 1
ATOM 710 C C . LYS A 1 92 ? 18.319 3.659 -3.371 1.00 93.94 92 LYS A C 1
ATOM 712 O O . LYS A 1 92 ? 18.850 4.350 -2.505 1.00 93.94 92 LYS A O 1
ATOM 717 N N . TYR A 1 93 ? 18.693 2.401 -3.586 1.00 95.62 93 TYR A N 1
ATOM 718 C CA . TYR A 1 93 ? 19.860 1.820 -2.916 1.00 95.62 93 TYR A CA 1
ATOM 719 C C . TYR A 1 93 ? 21.170 2.390 -3.468 1.00 95.62 93 TYR A C 1
ATOM 721 O O . TYR A 1 93 ? 21.274 2.697 -4.654 1.00 95.62 93 TYR A O 1
ATOM 729 N N . SER A 1 94 ? 22.184 2.495 -2.606 1.00 95.25 94 SER A N 1
ATOM 730 C CA . SER A 1 94 ? 23.531 2.941 -2.987 1.00 95.25 94 SER A CA 1
ATOM 731 C C . SER A 1 94 ? 24.279 1.926 -3.857 1.00 95.25 94 SER A C 1
ATOM 733 O O . SER A 1 94 ? 25.144 2.314 -4.638 1.00 95.25 94 SER A O 1
ATOM 735 N N . SER A 1 95 ? 23.949 0.635 -3.743 1.00 94.44 95 SER A N 1
ATOM 736 C CA . SER A 1 95 ? 24.419 -0.424 -4.637 1.00 94.44 95 SER A CA 1
ATOM 737 C C . SER A 1 95 ? 23.464 -1.621 -4.644 1.00 94.44 95 SER A C 1
ATOM 739 O O . SER A 1 95 ? 22.662 -1.807 -3.722 1.00 94.44 95 SER A O 1
ATOM 741 N N . ASN A 1 96 ? 23.585 -2.481 -5.658 1.00 94.62 96 ASN A N 1
ATOM 742 C CA . ASN A 1 96 ? 22.783 -3.702 -5.747 1.00 94.62 96 ASN A CA 1
ATOM 743 C C . ASN A 1 96 ? 23.124 -4.719 -4.637 1.00 94.62 96 ASN A C 1
ATOM 745 O O . ASN A 1 96 ? 22.252 -5.474 -4.217 1.00 94.62 96 ASN A O 1
ATOM 749 N N . GLN A 1 97 ? 24.356 -4.718 -4.110 1.00 95.69 97 GLN A N 1
ATOM 750 C CA . GLN A 1 97 ? 24.735 -5.552 -2.961 1.00 95.69 97 GLN A CA 1
ATOM 751 C C . GLN A 1 97 ? 23.993 -5.116 -1.693 1.00 95.69 97 GLN A C 1
ATOM 753 O O . GLN A 1 97 ? 23.480 -5.956 -0.955 1.00 95.69 97 GLN A O 1
ATOM 758 N N . VAL A 1 98 ? 23.892 -3.801 -1.459 1.00 97.62 98 VAL A N 1
ATOM 759 C CA . VAL A 1 98 ? 23.136 -3.252 -0.322 1.00 97.62 98 VAL A CA 1
ATOM 760 C C . VAL A 1 98 ? 21.649 -3.575 -0.464 1.00 97.62 98 VAL A C 1
ATOM 762 O O . VAL A 1 98 ? 21.017 -3.966 0.516 1.00 97.62 98 VAL A O 1
ATOM 765 N N . MET A 1 99 ? 21.099 -3.476 -1.678 1.00 97.56 99 MET A N 1
ATOM 766 C CA . MET A 1 99 ? 19.725 -3.892 -1.972 1.00 97.56 99 MET A CA 1
ATOM 767 C C . MET A 1 99 ? 19.494 -5.375 -1.642 1.00 97.56 99 MET A C 1
ATOM 769 O O . MET A 1 99 ? 18.556 -5.701 -0.916 1.00 97.56 99 MET A O 1
ATOM 773 N N . ALA A 1 100 ? 20.353 -6.271 -2.137 1.00 97.06 100 ALA A N 1
ATOM 774 C CA . ALA A 1 100 ? 20.238 -7.710 -1.900 1.00 97.06 100 ALA A CA 1
ATOM 775 C C . ALA A 1 100 ? 20.273 -8.047 -0.398 1.00 97.06 100 ALA A C 1
ATOM 777 O O . ALA A 1 100 ? 19.451 -8.824 0.095 1.00 97.06 100 ALA A O 1
ATOM 778 N N . GLU A 1 101 ? 21.168 -7.402 0.353 1.00 97.94 101 GLU A N 1
ATOM 779 C CA . GLU A 1 101 ? 21.256 -7.567 1.803 1.00 97.94 101 GLU A CA 1
ATOM 780 C C . GLU A 1 101 ? 20.014 -7.016 2.526 1.00 97.94 101 GLU A C 1
ATOM 782 O O . GLU A 1 101 ? 19.498 -7.650 3.450 1.00 97.94 101 GLU A O 1
ATOM 787 N N . ALA A 1 102 ? 19.466 -5.882 2.078 1.00 98.19 102 ALA A N 1
ATOM 788 C CA . ALA A 1 102 ? 18.228 -5.325 2.620 1.00 98.19 102 ALA A CA 1
ATOM 789 C C . ALA A 1 102 ? 17.022 -6.250 2.373 1.00 98.19 102 ALA A C 1
ATOM 791 O O . ALA A 1 102 ? 16.220 -6.484 3.283 1.00 98.19 102 ALA A O 1
ATOM 792 N N . HIS A 1 103 ? 16.911 -6.844 1.182 1.00 97.94 103 HIS A N 1
ATOM 793 C CA . HIS A 1 103 ? 15.893 -7.856 0.891 1.00 97.94 103 HIS A CA 1
ATOM 794 C C . HIS A 1 103 ? 16.048 -9.076 1.806 1.00 97.94 103 HIS A C 1
ATOM 796 O O . HIS A 1 103 ? 15.080 -9.523 2.421 1.00 97.94 103 HIS A O 1
ATOM 802 N N . ARG A 1 104 ? 17.279 -9.580 1.970 1.00 97.06 104 ARG A N 1
ATOM 803 C CA . ARG A 1 104 ? 17.564 -10.742 2.819 1.00 97.06 104 ARG A CA 1
ATOM 804 C C . ARG A 1 104 ? 17.194 -10.495 4.279 1.00 97.06 104 ARG A C 1
ATOM 806 O O . ARG A 1 104 ? 16.548 -11.352 4.876 1.00 97.06 104 ARG A O 1
ATOM 813 N N . ARG A 1 105 ? 17.589 -9.349 4.841 1.00 97.75 105 ARG A N 1
ATOM 814 C CA . ARG A 1 105 ? 17.331 -8.997 6.246 1.00 97.75 105 ARG A CA 1
ATOM 815 C C . ARG A 1 105 ? 15.874 -8.653 6.525 1.00 97.75 105 ARG A C 1
ATOM 817 O O . ARG A 1 105 ? 15.400 -8.941 7.616 1.00 97.75 105 ARG A O 1
ATOM 824 N N . SER A 1 106 ? 15.181 -8.041 5.568 1.00 97.81 106 SER A N 1
ATOM 825 C CA . SER A 1 106 ? 13.764 -7.694 5.729 1.00 97.81 106 SER A CA 1
ATOM 826 C C . SER A 1 106 ? 12.842 -8.914 5.670 1.00 97.81 106 SER A C 1
ATOM 828 O O . SER A 1 106 ? 11.710 -8.839 6.140 1.00 97.81 106 SER A O 1
ATOM 830 N N . GLY A 1 107 ? 13.305 -10.030 5.093 1.00 97.06 107 GLY A N 1
ATOM 831 C CA . GLY A 1 107 ? 12.478 -11.219 4.894 1.00 97.06 107 GLY A CA 1
ATOM 832 C C . GLY A 1 107 ? 11.314 -10.970 3.933 1.00 97.06 107 GLY A C 1
ATOM 833 O O . GLY A 1 107 ? 10.295 -11.648 4.024 1.00 97.06 107 GLY A O 1
ATOM 834 N N . THR A 1 108 ? 11.424 -9.969 3.053 1.00 98.00 108 THR A N 1
ATOM 835 C CA . THR A 1 108 ? 10.406 -9.716 2.033 1.00 98.00 108 THR A CA 1
ATOM 836 C C . THR A 1 108 ? 10.299 -10.899 1.074 1.00 98.00 108 THR A C 1
ATOM 838 O O . THR A 1 108 ? 11.300 -11.494 0.677 1.00 98.00 108 THR A O 1
ATOM 841 N N . GLU A 1 109 ? 9.070 -11.225 0.691 1.00 97.75 109 GLU A N 1
ATOM 842 C CA . GLU A 1 109 ? 8.764 -12.263 -0.298 1.00 97.75 109 GLU A CA 1
ATOM 843 C C . GLU A 1 109 ? 8.283 -11.653 -1.626 1.00 97.75 109 GLU A C 1
ATOM 845 O O . GLU A 1 109 ? 7.964 -12.382 -2.565 1.00 97.75 109 GLU A O 1
ATOM 850 N N . MET A 1 110 ? 8.240 -10.317 -1.725 1.00 98.06 110 MET A N 1
ATOM 851 C CA . MET A 1 110 ? 7.828 -9.600 -2.928 1.00 98.06 110 MET A CA 1
ATOM 852 C C . MET A 1 110 ? 8.569 -8.269 -3.072 1.00 98.06 110 MET A C 1
ATOM 854 O O . MET A 1 110 ? 8.504 -7.407 -2.193 1.00 98.06 110 MET A O 1
ATOM 858 N N . VAL A 1 111 ? 9.210 -8.072 -4.225 1.00 98.12 111 VAL A N 1
ATOM 859 C CA . VAL A 1 111 ? 9.892 -6.817 -4.562 1.00 98.12 111 VAL A CA 1
ATOM 860 C C . VAL A 1 111 ? 9.345 -6.201 -5.838 1.00 98.12 111 VAL A C 1
ATOM 862 O O . VAL A 1 111 ? 9.029 -6.905 -6.797 1.00 98.12 111 VAL A O 1
ATOM 865 N N . THR A 1 112 ? 9.245 -4.874 -5.865 1.00 97.62 112 THR A N 1
ATOM 866 C CA . THR A 1 112 ? 8.761 -4.146 -7.043 1.00 97.62 112 THR A CA 1
ATOM 867 C C . THR A 1 112 ? 9.911 -3.702 -7.935 1.00 97.62 112 THR A C 1
ATOM 869 O O . THR A 1 112 ? 10.877 -3.118 -7.446 1.00 97.62 112 THR A O 1
ATOM 872 N N . VAL A 1 113 ? 9.793 -3.947 -9.242 1.00 95.38 113 VAL A N 1
ATOM 873 C CA . VAL A 1 113 ? 10.810 -3.596 -10.248 1.00 95.38 113 VAL A CA 1
ATOM 874 C C . VAL A 1 113 ? 10.175 -2.724 -11.327 1.00 95.38 113 VAL A C 1
ATOM 876 O O . VAL A 1 113 ? 9.127 -3.066 -11.868 1.00 95.38 113 VAL A O 1
ATOM 879 N N . ALA A 1 114 ? 10.809 -1.599 -11.659 1.00 93.38 114 ALA A N 1
ATOM 880 C CA . ALA A 1 114 ? 10.340 -0.743 -12.745 1.00 93.38 114 ALA A CA 1
ATOM 881 C C . ALA A 1 114 ? 10.713 -1.332 -14.109 1.00 93.38 114 ALA A C 1
ATOM 883 O O . ALA A 1 114 ? 11.879 -1.646 -14.357 1.00 93.38 114 ALA A O 1
ATOM 884 N N . VAL A 1 115 ? 9.737 -1.429 -15.009 1.00 87.06 115 VAL A N 1
ATOM 885 C CA . VAL A 1 115 ? 9.982 -1.814 -16.403 1.00 87.06 115 VAL A CA 1
ATOM 886 C C . VAL A 1 115 ? 10.521 -0.590 -17.138 1.00 87.06 115 VAL A C 1
ATOM 888 O O . VAL A 1 115 ? 9.833 0.417 -17.282 1.00 87.06 115 VAL A O 1
ATOM 891 N N . ARG A 1 116 ? 11.779 -0.648 -17.581 1.00 80.19 116 ARG A N 1
ATOM 892 C CA . ARG A 1 116 ? 12.438 0.453 -18.298 1.00 80.19 116 ARG A CA 1
ATOM 893 C C . ARG A 1 116 ? 13.041 -0.028 -19.608 1.00 80.19 116 ARG A C 1
ATOM 895 O O . ARG A 1 116 ? 13.378 -1.199 -19.764 1.00 80.19 116 ARG A O 1
ATOM 902 N N . ARG A 1 117 ? 13.191 0.905 -20.550 1.00 71.44 117 ARG A N 1
ATOM 903 C CA . ARG A 1 117 ? 13.922 0.661 -21.798 1.00 71.44 117 ARG A CA 1
ATOM 904 C C . ARG A 1 117 ? 15.394 0.392 -21.481 1.00 71.44 117 ARG A C 1
ATOM 906 O O . ARG A 1 117 ? 15.956 1.020 -20.585 1.00 71.44 117 ARG A O 1
ATOM 913 N N . ILE A 1 118 ? 16.006 -0.519 -22.232 1.00 71.50 118 ILE A N 1
ATOM 914 C CA . ILE A 1 118 ? 17.443 -0.788 -22.143 1.00 71.50 118 ILE A CA 1
ATOM 915 C C . ILE A 1 118 ? 18.193 0.434 -22.677 1.00 71.50 118 ILE A C 1
ATOM 917 O O . ILE A 1 118 ? 17.946 0.871 -23.802 1.00 71.50 118 ILE A O 1
ATOM 921 N N . ASP A 1 119 ? 19.119 0.966 -21.883 1.00 66.31 119 ASP A N 1
ATOM 922 C CA . ASP A 1 119 ? 20.080 1.951 -22.367 1.00 66.31 119 ASP A CA 1
ATOM 923 C C . ASP A 1 119 ? 21.188 1.230 -23.145 1.00 66.31 119 ASP A C 1
ATOM 925 O O . ASP A 1 119 ? 22.013 0.518 -22.575 1.00 66.31 119 ASP A O 1
ATOM 929 N N . LEU A 1 120 ? 21.201 1.410 -24.466 1.00 71.19 120 LEU A N 1
ATOM 930 C CA . LEU A 1 120 ? 22.172 0.781 -25.366 1.00 71.19 120 LEU A CA 1
ATOM 931 C C . LEU A 1 120 ? 23.605 1.304 -25.175 1.00 71.19 120 LEU A C 1
ATOM 933 O O . LEU A 1 120 ? 24.542 0.702 -25.697 1.00 71.19 120 LEU A O 1
ATOM 937 N N . LYS A 1 121 ? 23.780 2.422 -24.459 1.00 73.62 121 LYS A N 1
ATOM 938 C CA . LYS A 1 121 ? 25.088 3.008 -24.141 1.00 73.62 121 LYS A CA 1
ATOM 939 C C . LYS A 1 121 ? 25.608 2.575 -22.772 1.00 73.62 121 LYS A C 1
ATOM 941 O O . LYS A 1 121 ? 26.767 2.849 -22.461 1.00 73.62 121 LYS A O 1
ATOM 946 N N . ALA A 1 122 ? 24.778 1.921 -21.959 1.00 65.88 122 ALA A N 1
ATOM 947 C CA . ALA A 1 122 ? 25.198 1.446 -20.653 1.00 65.88 122 ALA A CA 1
ATOM 948 C C . ALA A 1 122 ? 26.286 0.366 -20.805 1.00 65.88 122 ALA A C 1
ATOM 950 O O . ALA A 1 122 ? 26.214 -0.463 -21.721 1.00 65.88 122 ALA A O 1
ATOM 951 N N . PRO A 1 123 ? 27.298 0.348 -19.917 1.00 65.62 123 PRO A N 1
ATOM 952 C CA . PRO A 1 123 ? 28.286 -0.717 -19.896 1.00 65.62 123 PRO A CA 1
ATOM 953 C C . PRO A 1 123 ? 27.594 -2.079 -19.842 1.00 65.62 123 PRO A C 1
ATOM 955 O O . PRO A 1 123 ? 26.691 -2.292 -19.031 1.00 65.62 123 PRO A O 1
ATOM 958 N N . LYS A 1 124 ? 28.032 -3.016 -20.689 1.00 66.75 124 LYS A N 1
ATOM 959 C CA . LYS A 1 124 ? 27.603 -4.412 -20.571 1.00 66.75 124 LYS A CA 1
ATOM 960 C C . LYS A 1 124 ? 28.044 -4.916 -19.196 1.00 66.75 124 LYS A C 1
ATOM 962 O O . LYS A 1 124 ? 29.233 -4.914 -18.892 1.00 66.75 124 LYS A O 1
ATOM 967 N N . GLY A 1 125 ? 27.085 -5.304 -18.367 1.00 65.19 125 GLY A N 1
ATOM 968 C CA . GLY A 1 125 ? 27.315 -5.654 -16.972 1.00 65.19 125 GLY A CA 1
ATOM 969 C C . GLY A 1 125 ? 26.150 -6.445 -16.391 1.00 65.19 125 GLY A C 1
ATOM 970 O O . GLY A 1 125 ? 25.241 -6.847 -17.116 1.00 65.19 125 GLY A O 1
ATOM 971 N N . GLN A 1 126 ? 26.206 -6.678 -15.082 1.00 67.31 126 GLN A N 1
ATOM 972 C CA . GLN A 1 126 ? 25.177 -7.419 -14.355 1.00 67.31 126 GLN A CA 1
ATOM 973 C C . GLN A 1 126 ? 23.857 -6.643 -14.318 1.00 67.31 126 GLN A C 1
ATOM 975 O O . GLN A 1 126 ? 23.830 -5.427 -14.111 1.00 67.31 126 GLN A O 1
ATOM 980 N N . SER A 1 127 ? 22.762 -7.368 -14.506 1.00 82.69 127 SER A N 1
ATOM 981 C CA . SER A 1 127 ? 21.401 -6.857 -14.405 1.00 82.69 127 SER A CA 1
ATOM 982 C C . SER A 1 127 ? 20.999 -6.692 -12.941 1.00 82.69 127 SER A C 1
ATOM 984 O O . SER A 1 127 ? 21.461 -7.421 -12.067 1.00 82.69 127 SER A O 1
ATOM 986 N N . LEU A 1 128 ? 20.057 -5.786 -12.663 1.00 88.06 128 LEU A N 1
ATOM 987 C CA . LEU A 1 128 ? 19.387 -5.698 -11.359 1.00 88.06 128 LEU A CA 1
ATOM 988 C C . LEU A 1 128 ? 18.840 -7.065 -10.911 1.00 88.06 128 LEU A C 1
ATOM 990 O O . LEU A 1 128 ? 18.888 -7.402 -9.729 1.00 88.06 128 LEU A O 1
ATOM 994 N N . LEU A 1 129 ? 18.335 -7.849 -11.868 1.00 89.31 129 LEU A N 1
ATOM 995 C CA . LEU A 1 129 ? 17.745 -9.162 -11.614 1.00 89.31 129 LEU A CA 1
ATOM 996 C C . LEU A 1 129 ? 18.760 -10.184 -11.091 1.00 89.31 129 LEU A C 1
ATOM 998 O O . LEU A 1 129 ? 18.355 -11.113 -10.398 1.00 89.31 129 LEU A O 1
ATOM 1002 N N . ASP A 1 130 ? 20.055 -9.988 -11.353 1.00 91.19 130 ASP A N 1
ATOM 1003 C CA . ASP A 1 130 ? 21.123 -10.875 -10.872 1.00 91.19 130 ASP A CA 1
ATOM 1004 C C . ASP A 1 130 ? 21.320 -10.764 -9.347 1.00 91.19 130 ASP A C 1
ATOM 1006 O O . ASP A 1 130 ? 21.957 -11.614 -8.732 1.00 91.19 130 ASP A O 1
ATOM 1010 N N . TYR A 1 131 ? 20.742 -9.732 -8.723 1.00 94.19 131 TYR A N 1
ATOM 1011 C CA . TYR A 1 131 ? 20.818 -9.450 -7.287 1.00 94.19 131 TYR A CA 1
ATOM 1012 C C . TYR A 1 131 ? 19.517 -9.765 -6.537 1.00 94.19 131 TYR A C 1
ATOM 1014 O O . TYR A 1 131 ? 19.388 -9.461 -5.348 1.00 94.19 131 TYR A O 1
ATOM 1022 N N . ILE A 1 132 ? 18.533 -10.349 -7.223 1.00 95.25 132 ILE A N 1
ATOM 1023 C CA . ILE A 1 132 ? 17.259 -10.758 -6.635 1.00 95.25 132 ILE A CA 1
ATOM 1024 C C . ILE A 1 132 ? 17.223 -12.286 -6.609 1.00 95.25 132 ILE A C 1
ATOM 1026 O O . ILE A 1 132 ? 17.298 -12.946 -7.641 1.00 95.25 132 ILE A O 1
ATOM 1030 N N . ASP A 1 133 ? 17.072 -12.846 -5.413 1.00 94.75 133 ASP A N 1
ATOM 1031 C CA . ASP A 1 133 ? 16.830 -14.272 -5.197 1.00 94.75 133 ASP A CA 1
ATOM 1032 C C . ASP A 1 133 ? 15.406 -14.626 -5.662 1.00 94.75 133 ASP A C 1
ATOM 1034 O O . ASP A 1 133 ? 14.440 -14.518 -4.907 1.00 94.75 133 ASP A O 1
ATOM 1038 N N . ARG A 1 134 ? 15.273 -14.985 -6.944 1.00 93.44 134 ARG A N 1
ATOM 1039 C CA . ARG A 1 134 ? 13.986 -15.245 -7.616 1.00 93.44 134 ARG A CA 1
ATOM 1040 C C . ARG A 1 134 ? 13.325 -16.564 -7.209 1.00 93.44 134 ARG A C 1
ATOM 1042 O O . ARG A 1 134 ? 12.160 -16.768 -7.538 1.00 93.44 134 ARG A O 1
ATOM 1049 N N . GLU A 1 135 ? 14.039 -17.446 -6.512 1.00 92.69 135 GLU A N 1
ATOM 1050 C CA . GLU A 1 135 ? 13.448 -18.669 -5.953 1.00 92.69 135 GL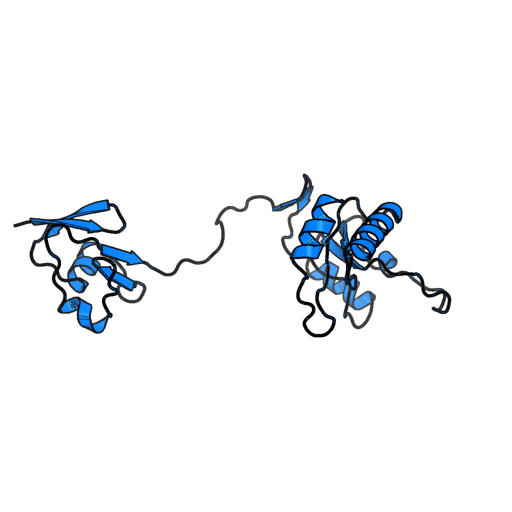U A CA 1
ATOM 1051 C C . GLU A 1 135 ? 12.604 -18.342 -4.718 1.00 92.69 135 GLU A C 1
ATOM 1053 O O . GLU A 1 135 ? 11.536 -18.919 -4.512 1.00 92.69 135 GLU A O 1
ATOM 1058 N N . ARG A 1 136 ? 13.049 -17.361 -3.925 1.00 94.19 136 ARG A N 1
ATOM 1059 C CA . ARG A 1 136 ? 12.369 -16.932 -2.698 1.00 94.19 136 ARG A CA 1
ATOM 1060 C C . ARG A 1 136 ? 11.480 -15.704 -2.880 1.00 94.19 136 ARG A C 1
ATOM 1062 O O . ARG A 1 136 ? 10.450 -15.592 -2.219 1.00 94.19 136 ARG A O 1
ATOM 1069 N N . ILE A 1 137 ? 11.878 -14.769 -3.738 1.00 96.75 137 ILE A N 1
ATOM 1070 C CA . ILE A 1 137 ? 11.266 -13.442 -3.846 1.00 96.75 137 ILE A CA 1
ATOM 1071 C C . ILE A 1 137 ? 10.498 -13.322 -5.162 1.00 96.75 137 ILE A C 1
ATOM 1073 O O . ILE A 1 137 ? 11.059 -13.428 -6.252 1.00 96.75 137 ILE A O 1
ATOM 1077 N N . MET A 1 138 ? 9.203 -13.029 -5.060 1.00 96.62 138 MET A N 1
ATOM 1078 C CA . MET A 1 138 ? 8.372 -12.685 -6.208 1.00 96.62 138 MET A CA 1
ATOM 1079 C C . MET A 1 138 ? 8.729 -11.300 -6.754 1.00 96.62 138 MET A C 1
ATOM 1081 O O . MET A 1 138 ? 8.822 -10.331 -6.001 1.00 96.62 138 MET A O 1
ATOM 1085 N N . ILE A 1 139 ? 8.836 -11.178 -8.076 1.00 96.31 139 ILE A N 1
ATOM 1086 C CA . ILE A 1 139 ? 8.951 -9.879 -8.741 1.00 96.31 139 ILE A CA 1
ATOM 1087 C C . ILE A 1 139 ? 7.548 -9.353 -9.057 1.00 96.31 139 ILE A C 1
ATOM 1089 O O . ILE A 1 139 ? 6.730 -10.046 -9.662 1.00 96.31 139 ILE A O 1
ATOM 1093 N N . LEU A 1 140 ? 7.281 -8.110 -8.664 1.00 97.69 140 LEU A N 1
ATOM 1094 C CA . LEU A 1 140 ? 6.081 -7.364 -9.025 1.00 97.69 140 LEU A CA 1
ATOM 1095 C C . LEU A 1 140 ? 6.475 -6.194 -9.946 1.00 97.69 140 LEU A C 1
ATOM 1097 O O . LEU A 1 140 ? 6.921 -5.152 -9.452 1.00 97.69 140 LEU A O 1
ATOM 1101 N N . PRO A 1 141 ? 6.371 -6.337 -11.280 1.00 96.81 141 PRO A N 1
ATOM 1102 C CA . PRO A 1 141 ? 6.683 -5.247 -12.190 1.00 96.81 141 PRO A CA 1
ATOM 1103 C C . PRO A 1 141 ? 5.730 -4.072 -11.953 1.00 96.81 141 PRO A C 1
ATOM 1105 O O . PRO A 1 141 ? 4.559 -4.267 -11.627 1.00 96.81 141 PRO A O 1
ATOM 1108 N N . ASN A 1 142 ? 6.231 -2.852 -12.111 1.00 97.81 142 ASN A N 1
ATOM 1109 C CA . ASN A 1 142 ? 5.433 -1.637 -11.992 1.00 97.81 142 ASN A CA 1
ATOM 1110 C C . ASN A 1 142 ? 5.546 -0.755 -13.238 1.00 97.81 142 ASN A C 1
ATOM 1112 O O . ASN A 1 142 ? 6.497 -0.870 -14.017 1.00 97.81 142 ASN A O 1
ATOM 1116 N N . THR A 1 143 ? 4.567 0.133 -13.399 1.00 97.31 143 THR A N 1
ATOM 1117 C CA . THR A 1 143 ? 4.498 1.117 -14.488 1.00 97.31 143 THR A CA 1
ATOM 1118 C C . THR A 1 143 ? 5.004 2.491 -14.040 1.00 97.31 143 THR A C 1
ATOM 1120 O O . THR A 1 143 ? 4.470 3.520 -14.449 1.00 97.31 143 THR A O 1
ATOM 1123 N N . ALA A 1 144 ? 6.028 2.528 -13.178 1.00 94.81 144 ALA A N 1
ATOM 1124 C CA . ALA A 1 144 ? 6.584 3.782 -12.678 1.00 94.81 144 ALA A CA 1
ATOM 1125 C C . ALA A 1 144 ? 6.987 4.725 -13.820 1.00 94.81 144 ALA A C 1
ATOM 1127 O O . ALA A 1 144 ? 7.506 4.289 -14.849 1.00 94.81 144 ALA A O 1
ATOM 1128 N N . ALA A 1 145 ? 6.800 6.027 -13.592 1.00 93.62 145 ALA A N 1
ATOM 1129 C CA . ALA A 1 145 ? 7.028 7.092 -14.573 1.00 93.62 145 ALA A CA 1
ATOM 1130 C C . ALA A 1 145 ? 6.122 7.035 -15.824 1.00 93.62 145 ALA A C 1
ATOM 1132 O O . ALA A 1 145 ? 6.464 7.621 -16.848 1.00 93.62 145 ALA A O 1
ATOM 1133 N N . CYS A 1 146 ? 4.967 6.361 -15.755 1.00 96.88 146 CYS A N 1
ATOM 1134 C CA . CYS A 1 146 ? 3.901 6.510 -16.749 1.00 96.88 146 CYS A CA 1
ATOM 1135 C C . CYS A 1 146 ? 2.936 7.623 -16.318 1.00 96.88 146 CYS A C 1
ATOM 1137 O O . CYS A 1 146 ? 2.436 7.600 -15.194 1.00 96.88 146 CYS A O 1
ATOM 1139 N N . TYR A 1 147 ? 2.657 8.568 -17.219 1.00 97.31 147 TYR A N 1
ATOM 1140 C CA . TYR A 1 147 ? 1.828 9.758 -16.950 1.00 97.31 147 TYR A CA 1
ATOM 1141 C C . TYR A 1 147 ? 0.500 9.760 -17.716 1.00 97.31 147 TYR A C 1
ATOM 1143 O O . TYR A 1 147 ? -0.234 10.740 -17.718 1.00 97.31 147 TYR A O 1
ATOM 1151 N N . ASN A 1 148 ? 0.199 8.668 -18.416 1.00 97.88 148 ASN A N 1
ATOM 1152 C CA . ASN A 1 148 ? -1.048 8.483 -19.143 1.00 97.88 148 ASN A CA 1
ATOM 1153 C C . ASN A 1 148 ? -1.404 6.988 -19.207 1.00 97.88 148 ASN A C 1
ATOM 1155 O O . ASN A 1 148 ? -0.583 6.114 -18.905 1.00 97.88 148 ASN A O 1
ATOM 1159 N N . VAL A 1 149 ? -2.647 6.711 -19.602 1.00 98.56 149 VAL A N 1
ATOM 1160 C CA . VAL A 1 149 ? -3.218 5.359 -19.697 1.00 98.56 149 VAL A CA 1
ATOM 1161 C C . VAL A 1 149 ? -2.441 4.486 -20.683 1.00 98.56 149 VAL A C 1
ATOM 1163 O O . VAL A 1 149 ? -2.127 3.336 -20.372 1.00 98.56 149 VAL A O 1
ATOM 1166 N N . GLU A 1 150 ? -2.111 5.024 -21.860 1.00 98.38 150 GLU A N 1
ATOM 1167 C CA . GLU A 1 150 ? -1.455 4.278 -22.937 1.00 98.38 150 GLU A CA 1
ATOM 1168 C C . GLU A 1 150 ? -0.086 3.747 -22.497 1.00 98.38 150 GLU A C 1
ATOM 1170 O O . GLU A 1 150 ? 0.191 2.551 -22.628 1.00 98.38 150 GLU A O 1
ATOM 1175 N N . ASP A 1 151 ? 0.743 4.611 -21.913 1.00 97.31 151 ASP A N 1
ATOM 1176 C CA . ASP A 1 151 ? 2.077 4.262 -21.438 1.00 97.31 151 ASP A CA 1
ATOM 1177 C C . ASP A 1 151 ? 2.020 3.241 -20.302 1.00 97.31 151 ASP A C 1
ATOM 1179 O O . ASP A 1 151 ? 2.799 2.282 -20.303 1.00 97.31 151 ASP A O 1
ATOM 1183 N N . ALA A 1 152 ? 1.077 3.388 -19.367 1.00 97.88 152 ALA A N 1
ATOM 1184 C CA . ALA A 1 152 ? 0.914 2.446 -18.265 1.00 97.88 152 ALA A CA 1
ATOM 1185 C C . ALA A 1 152 ? 0.499 1.057 -18.770 1.00 97.88 152 ALA A C 1
ATOM 1187 O O . ALA A 1 152 ? 1.155 0.060 -18.459 1.00 97.88 152 ALA A O 1
ATOM 1188 N N . VAL A 1 153 ? -0.528 0.978 -19.623 1.00 98.06 153 VAL A N 1
ATOM 1189 C CA . VAL A 1 153 ? -0.992 -0.287 -20.219 1.00 98.06 153 VAL A CA 1
ATOM 1190 C C . VAL A 1 153 ? 0.112 -0.934 -21.055 1.00 98.06 153 VAL A C 1
ATOM 1192 O O . VAL A 1 153 ? 0.358 -2.140 -20.946 1.00 98.06 153 VAL A O 1
ATOM 1195 N N . ARG A 1 154 ? 0.818 -0.149 -21.876 1.00 96.88 154 ARG A N 1
ATOM 1196 C CA . ARG A 1 154 ? 1.942 -0.636 -22.682 1.00 96.88 154 ARG A CA 1
ATOM 1197 C C . ARG A 1 154 ? 3.060 -1.185 -21.799 1.00 96.88 154 ARG A C 1
ATOM 1199 O O . ARG A 1 154 ? 3.562 -2.274 -22.068 1.00 96.88 154 ARG A O 1
ATOM 1206 N N . THR A 1 155 ? 3.433 -0.464 -20.747 1.00 96.44 155 THR A N 1
ATOM 1207 C CA . THR A 1 155 ? 4.505 -0.855 -19.822 1.00 96.44 155 THR A CA 1
ATOM 1208 C C . THR A 1 155 ? 4.137 -2.112 -19.035 1.00 96.44 155 THR A C 1
ATOM 1210 O O . THR A 1 155 ? 4.967 -3.011 -18.907 1.00 96.44 155 THR A O 1
ATOM 1213 N N . ALA A 1 156 ? 2.883 -2.234 -18.592 1.00 96.62 156 ALA A N 1
ATOM 1214 C CA . ALA A 1 156 ? 2.369 -3.434 -17.936 1.00 96.62 156 ALA A CA 1
ATOM 1215 C C . ALA A 1 156 ? 2.468 -4.665 -18.851 1.00 96.62 156 ALA A C 1
ATOM 1217 O O . ALA A 1 156 ? 3.007 -5.699 -18.451 1.00 96.62 156 ALA A O 1
ATOM 1218 N N . ARG A 1 157 ? 2.021 -4.537 -20.109 1.00 96.31 157 ARG A N 1
ATOM 1219 C CA . ARG A 1 157 ? 2.115 -5.610 -21.113 1.00 96.31 157 ARG A CA 1
ATOM 1220 C C . ARG A 1 157 ? 3.568 -5.988 -21.395 1.00 96.31 157 ARG A C 1
ATOM 1222 O O . ARG A 1 157 ? 3.888 -7.168 -21.385 1.00 96.31 157 ARG A O 1
ATOM 1229 N N . LEU A 1 158 ? 4.464 -5.013 -21.560 1.00 94.75 158 LEU A N 1
ATOM 1230 C CA . LEU A 1 158 ? 5.898 -5.279 -21.731 1.00 94.75 158 LEU A CA 1
ATOM 1231 C C . LEU A 1 158 ? 6.506 -6.006 -20.524 1.00 94.75 158 LEU A C 1
ATOM 1233 O O . LEU A 1 158 ? 7.292 -6.928 -20.711 1.00 94.75 158 LEU A O 1
ATOM 1237 N N . GLY A 1 159 ? 6.135 -5.629 -19.298 1.00 92.38 159 GLY A N 1
ATOM 1238 C CA . GLY A 1 159 ? 6.581 -6.312 -18.080 1.00 92.38 159 GLY A CA 1
ATOM 1239 C C . GLY A 1 159 ? 6.148 -7.777 -18.028 1.00 92.38 159 GLY A C 1
ATOM 1240 O O . GLY A 1 159 ? 6.936 -8.639 -17.632 1.00 92.38 159 GLY A O 1
ATOM 1241 N N . ARG A 1 160 ? 4.923 -8.062 -18.484 1.00 94.12 160 ARG A N 1
ATOM 1242 C CA . ARG A 1 160 ? 4.411 -9.428 -18.627 1.00 94.12 160 ARG A CA 1
ATOM 1243 C C . ARG A 1 160 ? 5.195 -10.220 -19.674 1.00 94.12 160 ARG A C 1
ATOM 1245 O O . ARG A 1 160 ? 5.683 -11.301 -19.363 1.00 94.12 160 ARG A O 1
ATOM 1252 N N . GLU A 1 161 ? 5.371 -9.673 -20.879 1.00 93.81 161 GLU A N 1
ATOM 1253 C CA . GLU A 1 161 ? 6.097 -10.352 -21.968 1.00 93.81 161 GLU A CA 1
ATOM 1254 C C . GLU A 1 161 ? 7.600 -10.518 -21.676 1.00 93.81 161 GLU A C 1
ATOM 1256 O O . GLU A 1 161 ? 8.236 -11.440 -22.179 1.00 93.81 161 GLU A O 1
ATOM 1261 N N . ALA A 1 162 ? 8.177 -9.682 -20.805 1.00 88.62 162 ALA A N 1
ATOM 1262 C CA . ALA A 1 162 ? 9.535 -9.865 -20.287 1.00 88.62 162 ALA A CA 1
ATOM 1263 C C . ALA A 1 162 ? 9.668 -11.064 -19.321 1.00 88.62 162 ALA A C 1
ATOM 1265 O O . ALA A 1 162 ? 10.759 -11.321 -18.811 1.00 88.62 162 ALA A O 1
ATOM 1266 N N . GLY A 1 163 ? 8.576 -11.785 -19.040 1.00 87.19 163 GLY A N 1
ATOM 1267 C CA . GLY A 1 163 ? 8.563 -12.972 -18.186 1.00 87.19 163 GLY A CA 1
ATOM 1268 C C . GLY A 1 163 ? 8.713 -12.667 -16.695 1.00 87.19 163 GLY A C 1
ATOM 1269 O O . GLY A 1 163 ? 9.078 -13.556 -15.929 1.00 87.19 163 GLY A O 1
ATOM 1270 N N . LEU A 1 164 ? 8.466 -11.421 -16.268 1.00 82.75 164 LEU A N 1
ATOM 1271 C CA . LEU A 1 164 ? 8.655 -11.012 -14.872 1.00 82.75 164 LEU A CA 1
ATOM 1272 C C . LEU A 1 164 ? 7.518 -11.492 -13.968 1.00 82.75 164 LEU A C 1
ATOM 1274 O O . LEU A 1 164 ? 7.772 -11.984 -12.871 1.00 82.75 164 LEU A O 1
ATOM 1278 N N . SER A 1 165 ? 6.270 -11.299 -14.402 1.00 91.00 165 SER A N 1
ATOM 1279 C CA . SER A 1 165 ? 5.066 -11.672 -13.655 1.00 91.00 165 SER A CA 1
ATOM 1280 C C . SER A 1 165 ? 3.809 -11.453 -14.499 1.00 91.00 165 SER A C 1
ATOM 1282 O O . SER A 1 165 ? 3.783 -10.577 -15.360 1.00 91.00 165 SER A O 1
ATOM 1284 N N . ASN A 1 166 ? 2.740 -12.192 -14.193 1.00 93.31 166 ASN A N 1
ATOM 1285 C CA . ASN A 1 166 ? 1.386 -11.872 -14.664 1.00 93.31 166 ASN A CA 1
ATOM 1286 C C . ASN A 1 166 ? 0.691 -10.812 -13.794 1.00 93.31 166 ASN A C 1
ATOM 1288 O O . ASN A 1 166 ? -0.421 -10.399 -14.105 1.00 93.31 166 ASN A O 1
ATOM 1292 N N . TRP A 1 167 ? 1.308 -10.393 -12.687 1.00 97.44 167 TRP A N 1
ATOM 1293 C CA . TRP A 1 167 ? 0.817 -9.298 -11.853 1.00 97.44 167 TRP A CA 1
ATOM 1294 C C . TRP A 1 167 ? 1.538 -8.005 -12.201 1.00 97.44 167 TRP A C 1
ATOM 1296 O O . TRP A 1 167 ? 2.704 -8.027 -12.588 1.00 97.44 167 TRP A O 1
ATOM 1306 N N . VAL A 1 168 ? 0.871 -6.875 -11.980 1.00 97.56 168 VAL A N 1
ATOM 1307 C CA . VAL A 1 168 ? 1.454 -5.545 -12.146 1.00 97.56 168 VAL A CA 1
ATOM 1308 C C . VAL A 1 168 ? 1.062 -4.651 -10.974 1.00 97.56 168 VAL A C 1
ATOM 1310 O O . VAL A 1 168 ? -0.089 -4.637 -10.541 1.00 97.56 168 VAL A O 1
ATOM 1313 N N . LYS A 1 169 ? 2.022 -3.885 -10.457 1.00 98.38 169 LYS A N 1
ATOM 1314 C CA . LYS A 1 169 ? 1.742 -2.711 -9.630 1.00 98.38 169 LYS A CA 1
ATOM 1315 C C . LYS A 1 169 ? 1.472 -1.549 -10.579 1.00 98.38 169 LYS A C 1
ATOM 1317 O O . LYS A 1 169 ? 2.403 -0.926 -11.092 1.00 98.38 169 LYS A O 1
ATOM 1322 N N . LEU A 1 170 ? 0.195 -1.325 -10.858 1.00 98.19 170 LEU A N 1
ATOM 1323 C CA . LEU A 1 170 ? -0.233 -0.275 -11.767 1.00 98.19 170 LEU A CA 1
ATOM 1324 C C . LEU A 1 170 ? -0.072 1.099 -11.105 1.00 98.19 170 LEU A C 1
ATOM 1326 O O . LEU A 1 170 ? -0.581 1.351 -10.016 1.00 98.19 170 LEU A O 1
ATOM 1330 N N . GLU A 1 171 ? 0.650 1.975 -11.786 1.00 98.38 171 GLU A N 1
ATOM 1331 C CA . GLU A 1 171 ? 0.922 3.358 -11.413 1.00 98.38 171 GLU A CA 1
ATOM 1332 C C . GLU A 1 171 ? 0.642 4.251 -12.629 1.00 98.38 171 GLU A C 1
ATOM 1334 O O . GLU A 1 171 ? 1.209 4.035 -13.704 1.00 98.38 171 GLU A O 1
ATOM 1339 N N . VAL A 1 172 ? -0.218 5.257 -12.456 1.00 98.31 172 VAL A N 1
ATOM 1340 C CA . VAL A 1 172 ? -0.409 6.348 -13.421 1.00 98.31 172 VAL A CA 1
ATOM 1341 C C . VAL A 1 172 ? -0.247 7.655 -12.660 1.00 98.31 172 VAL A C 1
ATOM 1343 O O . VAL A 1 172 ? -1.002 7.927 -11.728 1.00 98.31 172 VAL A O 1
ATOM 1346 N N . ILE A 1 173 ? 0.793 8.413 -12.991 1.00 97.69 173 ILE A N 1
ATOM 1347 C CA . ILE A 1 173 ? 1.226 9.587 -12.232 1.00 97.69 173 ILE A CA 1
ATOM 1348 C C . ILE A 1 173 ? 0.581 10.840 -12.827 1.00 97.69 173 ILE A C 1
ATOM 1350 O O . ILE A 1 173 ? 0.664 11.056 -14.030 1.00 97.69 173 ILE A O 1
ATOM 1354 N N . GLY A 1 174 ? -0.028 11.676 -11.985 1.00 97.12 174 GLY A N 1
ATOM 1355 C CA . GLY A 1 174 ? -0.651 12.931 -12.408 1.00 97.12 174 GLY A CA 1
ATOM 1356 C C . GLY A 1 174 ? 0.357 14.047 -12.676 1.00 97.12 174 GLY A C 1
ATOM 1357 O O . GLY A 1 174 ? 0.208 14.790 -13.643 1.00 97.12 174 GLY A O 1
ATOM 1358 N N . ASP A 1 175 ? 1.411 14.160 -11.860 1.00 95.06 175 ASP A N 1
ATOM 1359 C CA . ASP A 1 175 ? 2.491 15.122 -12.098 1.00 95.06 175 ASP A CA 1
ATOM 1360 C C . ASP A 1 175 ? 3.849 14.688 -11.520 1.00 95.06 175 ASP A C 1
ATOM 1362 O O . ASP A 1 175 ? 3.937 13.966 -10.526 1.00 95.06 175 ASP A O 1
ATOM 1366 N N . GLU A 1 176 ? 4.933 15.159 -12.143 1.00 93.75 176 GLU A N 1
ATOM 1367 C CA . GLU A 1 176 ? 6.312 14.800 -11.782 1.00 93.75 176 GLU A CA 1
ATOM 1368 C C . GLU A 1 176 ? 6.765 15.341 -10.420 1.00 93.75 176 GLU A C 1
ATOM 1370 O O . GLU A 1 176 ? 7.712 14.815 -9.834 1.00 93.75 176 GLU A O 1
ATOM 1375 N N . ARG A 1 177 ? 6.120 16.398 -9.911 1.00 95.12 177 ARG A N 1
ATOM 1376 C CA . ARG A 1 177 ? 6.545 17.079 -8.686 1.00 95.12 177 ARG A CA 1
ATOM 1377 C C . ARG A 1 177 ? 5.976 16.398 -7.449 1.00 95.12 177 ARG A C 1
ATOM 1379 O O . ARG A 1 177 ? 6.712 16.171 -6.493 1.00 95.12 177 ARG A O 1
ATOM 1386 N N . THR A 1 178 ? 4.676 16.123 -7.437 1.00 96.50 178 THR A N 1
ATOM 1387 C CA . THR A 1 178 ? 4.002 15.511 -6.285 1.00 96.50 178 THR A CA 1
ATOM 1388 C C . THR A 1 178 ? 4.045 13.990 -6.332 1.00 96.50 178 THR A C 1
ATOM 1390 O O . THR A 1 178 ? 3.974 13.353 -5.282 1.00 96.50 178 THR A O 1
ATOM 1393 N N . LEU A 1 179 ? 4.165 13.413 -7.536 1.00 96.38 179 LEU A N 1
ATOM 1394 C CA . LEU A 1 179 ? 3.994 11.984 -7.797 1.00 96.38 179 LEU A CA 1
ATOM 1395 C C . LEU A 1 179 ? 2.619 11.447 -7.360 1.00 96.38 179 LEU A C 1
ATOM 1397 O O . LEU A 1 179 ? 2.450 10.239 -7.187 1.00 96.38 179 LEU A O 1
ATOM 1401 N N . PHE A 1 180 ? 1.636 12.334 -7.170 1.00 97.50 180 PHE A N 1
ATOM 1402 C CA . PHE A 1 180 ? 0.272 11.953 -6.839 1.00 97.50 180 PHE A CA 1
ATOM 1403 C C . PHE A 1 180 ? -0.350 11.200 -8.024 1.00 97.50 180 PHE A C 1
ATOM 1405 O O . PHE A 1 180 ? -0.102 11.575 -9.175 1.00 97.50 180 PHE A O 1
ATOM 1412 N N . PRO A 1 181 ? -1.127 10.129 -7.790 1.00 97.81 181 PRO A N 1
ATOM 1413 C CA . PRO A 1 181 ? -1.719 9.372 -8.882 1.00 97.81 181 PRO A CA 1
ATOM 1414 C C . PRO A 1 181 ? -2.794 10.182 -9.612 1.00 97.81 181 PRO A C 1
ATOM 1416 O O . PRO A 1 181 ? -3.626 10.835 -8.980 1.00 97.81 181 PRO A O 1
ATOM 1419 N N . ASP A 1 182 ? -2.836 10.063 -10.937 1.00 98.19 182 ASP A N 1
ATOM 1420 C CA . ASP A 1 182 ? -4.041 10.399 -11.693 1.00 98.19 182 ASP A CA 1
ATOM 1421 C C . ASP A 1 182 ? -5.057 9.274 -11.473 1.00 98.19 182 ASP A C 1
ATOM 1423 O O . ASP A 1 182 ? -4.946 8.181 -12.032 1.00 98.19 182 ASP A O 1
ATOM 1427 N N . THR A 1 183 ? -6.038 9.515 -10.605 1.00 98.06 183 THR A N 1
ATOM 1428 C CA . THR A 1 183 ? -7.023 8.499 -10.218 1.00 98.06 183 THR A CA 1
ATOM 1429 C C . THR A 1 183 ? -7.962 8.122 -11.361 1.00 98.06 183 THR A C 1
ATOM 1431 O O . THR A 1 183 ? -8.372 6.963 -11.441 1.00 98.06 183 THR A O 1
ATOM 1434 N N . GLY A 1 184 ? -8.282 9.058 -12.260 1.00 98.56 184 GLY A N 1
ATOM 1435 C CA . GLY A 1 184 ? -9.135 8.802 -13.419 1.00 98.56 184 GLY A CA 1
ATOM 1436 C C . GLY A 1 184 ? -8.437 7.884 -14.415 1.00 98.56 184 GLY A C 1
ATOM 1437 O O . GLY A 1 184 ? -8.962 6.821 -14.758 1.00 98.56 184 GLY A O 1
ATOM 1438 N N . ALA A 1 185 ? -7.211 8.246 -14.791 1.00 98.44 185 ALA A N 1
ATOM 1439 C CA . ALA A 1 185 ? -6.389 7.449 -15.691 1.00 98.44 185 ALA A CA 1
ATOM 1440 C C . ALA A 1 185 ? -6.024 6.081 -15.084 1.00 98.44 185 ALA A C 1
ATOM 1442 O O . ALA A 1 185 ? -6.026 5.068 -15.783 1.00 98.44 185 ALA A O 1
ATOM 1443 N N . LEU A 1 186 ? -5.770 6.010 -13.771 1.00 98.56 186 LEU A N 1
ATOM 1444 C CA . LEU A 1 186 ? -5.508 4.749 -13.072 1.00 98.56 186 LEU A CA 1
ATOM 1445 C C . LEU A 1 186 ? -6.697 3.778 -13.163 1.00 98.56 186 LEU A C 1
ATOM 1447 O O . LEU A 1 186 ? -6.506 2.593 -13.451 1.00 98.56 186 LEU A O 1
ATOM 1451 N N . ILE A 1 187 ? -7.924 4.265 -12.951 1.00 98.62 187 ILE A N 1
ATOM 1452 C CA . ILE A 1 187 ? -9.145 3.455 -13.088 1.00 98.62 187 ILE A CA 1
ATOM 1453 C C . ILE A 1 187 ? -9.324 2.990 -14.536 1.00 98.62 187 ILE A C 1
ATOM 1455 O O . ILE A 1 187 ? -9.688 1.837 -14.768 1.00 98.62 187 ILE A O 1
ATOM 1459 N N . GLU A 1 188 ? -9.077 3.863 -15.511 1.00 98.75 188 GLU A N 1
ATOM 1460 C CA . GLU A 1 188 ? -9.186 3.517 -16.928 1.00 98.75 188 GLU A CA 1
ATOM 1461 C C . GLU A 1 188 ? -8.186 2.425 -17.327 1.00 98.75 188 GLU A C 1
ATOM 1463 O O . GLU A 1 188 ? -8.589 1.394 -17.865 1.00 98.75 188 GLU A O 1
ATOM 1468 N N . ALA A 1 189 ? -6.909 2.588 -16.974 1.00 98.62 189 ALA A N 1
ATOM 1469 C CA . ALA A 1 189 ? -5.877 1.585 -17.221 1.00 98.62 189 ALA A CA 1
ATOM 1470 C C . ALA A 1 189 ? -6.204 0.239 -16.550 1.00 98.62 189 ALA A C 1
ATOM 1472 O O . ALA A 1 189 ? -5.983 -0.812 -17.149 1.00 98.62 189 ALA A O 1
ATOM 1473 N N . THR A 1 190 ? -6.792 0.265 -15.348 1.00 98.38 190 THR A N 1
ATOM 1474 C CA . THR A 1 190 ? -7.235 -0.946 -14.635 1.00 98.38 190 THR A CA 1
ATOM 1475 C C . THR A 1 190 ? -8.323 -1.703 -15.397 1.00 98.38 190 THR A C 1
ATOM 1477 O O . THR A 1 190 ? -8.332 -2.923 -15.372 1.00 98.38 190 THR A O 1
ATOM 1480 N N . LYS A 1 191 ? -9.240 -1.016 -16.091 1.00 98.50 191 LYS A N 1
ATOM 1481 C CA . LYS A 1 191 ? -10.303 -1.678 -16.874 1.00 98.50 191 LYS A CA 1
ATOM 1482 C C . LYS A 1 191 ? -9.784 -2.355 -18.146 1.00 98.50 191 LYS A C 1
ATOM 1484 O O . LYS A 1 191 ? -10.468 -3.215 -18.691 1.00 98.50 191 LYS A O 1
ATOM 1489 N N . ILE A 1 192 ? -8.633 -1.916 -18.655 1.00 98.25 192 ILE A N 1
ATOM 1490 C CA . ILE A 1 192 ? -8.034 -2.415 -19.902 1.00 98.25 192 ILE A CA 1
ATOM 1491 C C . ILE A 1 192 ? -7.189 -3.680 -19.667 1.00 98.25 192 ILE A C 1
ATOM 1493 O O . ILE A 1 192 ? -7.006 -4.469 -20.601 1.00 98.25 192 ILE A O 1
ATOM 1497 N N . LEU A 1 193 ? -6.620 -3.829 -18.468 1.00 95.50 193 LEU A N 1
ATOM 1498 C CA . LEU A 1 193 ? -5.703 -4.908 -18.081 1.00 95.50 193 LEU A CA 1
ATOM 1499 C C . LEU A 1 193 ? -6.440 -6.061 -17.396 1.00 95.50 193 LEU A C 1
ATOM 1501 O O . LEU A 1 193 ? -6.042 -7.212 -17.683 1.00 95.50 193 LEU A O 1
#

Sequence (193 aa):
MRIEIRLNGEAREIPESLNIAQMLEHFEFPKDRVAVERNRAIVPKPQWESVSLGQGDEVEVVHFVGGGSGTDAPFVIAGRTFKSRLIVGTGKYSSNQVMAEAHRRSGTEMVTVAVRRIDLKAPKGQSLLDYIDRERIMILPNTAACYNVEDAVRTARLGREAGLSNWVKLEVIGDERTLFPDTGALIEATKIL

Secondary structure (DSSP, 8-state):
-EEEEEETTEEEEEETT-BHHHHHHHTT--TTTEEEEETTEEE-GGGTTT-B--TT-EEEEEE----S-S----EEETTEEES----EES-S-S-HHHHHHHHHHHT-SEEEEE-----TTSPS---GGGGS-TTTSEEEEE-TT--SHHHHHHHHHHHHHTTS-S--B---BS-TTT--B-HHHHHHHHHH-

pLDDT: mean 92.84, std 8.9, range [57.69, 98.75]

Foldseek 3Di:
DWAWEQEQNRIDIDPQWAFQVRVCVVVVHDLVFKWKDKPNRTDDSVCRRVHGDHHYIYMYIDGDDDDDDPDPDFDDDPRDTDPDPDEEEQPDDPDLQRSLVCCVVSVAQEYEDEQDDDDPPDPPDDDSVVSDPVVRHQYAYELPPAAALVSQLVRLVVCVVVVRDPHHPGAHAPDPPPSDGPPVRSVVSVVVD

Radius of gyration: 27.99 Å; chains: 1; bounding box: 65×38×66 Å